Protein AF-A0AAD9Q2K6-F1 (afdb_monomer_lite)

Organism: Acropora cervicornis (NCBI:txid6130)

Secondary structure (DSSP, 8-state):
-------------------------------------------------------------------------------------------HHHHHHHHHHHHHHHHHHHHHHHHHHHHHHHHHHHSTT--HHHHHHHHHHHHHHHHHHHHHHHHHHHH---HHHHHHHHHHHHHHHHHHHHHHHHHHHHHHHHHHHHS-----S--------------SSSHHHHHHHHHHHHHHHHHHHHHHHHHHHHHHHHHHHH--

Sequence (260 aa):
MVNKRKKKSTSNVPKSVGRGGSRVTRQIVNKEVSVNESPEVNTFQSDKNGGESRPSLAEGNVAGGPVVEHPKAPSGISRPTRTKVPSKTLNEEEVNAERAVHAKHQRAGHLGELRKRRNVVQNLITGPGVQLTEVEDAVERYEDAFHNFVSSHENCLRYEVDEEMRALMIDSYDNQRDLKLQSDVLVNDWRAKRKELERPPSESGLSLKSAKSVKSYASSRNSLKERKRLMEEAKLEMQALKEKQELQRELEEIERAKRS

Radius of gyration: 40.69 Å; chains: 1; bounding box: 78×113×114 Å

Foldseek 3Di:
DDDDDDDDDDDDDDDDDDDDDDDDDDDDDDDDDDDDDDDDDDDDDDDDDDDDDDDDDDDDDDDDDDDDDDDDDDPDDDDPDPPPPPPPPDDPVRVLVVQLVVLVVQLVVLVVQLVVLLVLLVCQLVDPPHDPVSNVVSVVSNVVSLVSNVVSLVSNLVSDPDPVVNVVSVVVNVVSVVSVVVSVVSSVVSVVVVVVVVDPPPPPPDPPPDPPDDDDDDDPPCVVVVVVVVVVVVVVVVVVVVVVVVVVVVVVVVVVVVVD

pLDDT: mean 71.11, std 25.77, range [29.81, 98.75]

Structure (mmCIF, N/CA/C/O backbone):
data_AF-A0AAD9Q2K6-F1
#
_entry.id   AF-A0AAD9Q2K6-F1
#
loop_
_atom_site.group_PDB
_atom_site.id
_atom_site.type_symbol
_atom_site.label_atom_id
_atom_site.label_alt_id
_atom_site.label_comp_id
_atom_site.label_asym_id
_atom_site.label_entity_id
_atom_site.label_seq_id
_atom_site.pdbx_PDB_ins_code
_atom_site.Cartn_x
_atom_site.Cartn_y
_atom_site.Cartn_z
_atom_site.occupancy
_atom_site.B_iso_or_equiv
_atom_site.auth_seq_id
_atom_site.auth_comp_id
_atom_site.auth_asym_id
_atom_site.auth_atom_id
_atom_site.pdbx_PDB_model_num
ATOM 1 N N . MET A 1 1 ? -13.007 31.146 68.756 1.00 35.03 1 MET A N 1
ATOM 2 C CA . MET A 1 1 ? -11.739 31.463 69.447 1.00 35.03 1 MET A CA 1
ATOM 3 C C . MET A 1 1 ? -11.142 30.194 70.048 1.00 35.03 1 MET A C 1
ATOM 5 O O . MET A 1 1 ? -11.830 29.512 70.785 1.00 35.03 1 MET A O 1
ATOM 9 N N . VAL A 1 2 ? -9.867 29.956 69.718 1.00 38.72 2 VAL A N 1
ATOM 10 C CA . VAL A 1 2 ? -8.811 29.227 70.458 1.00 38.72 2 VAL A CA 1
ATOM 11 C C . VAL A 1 2 ? -8.815 27.682 70.528 1.00 38.72 2 VAL A C 1
ATOM 13 O O . VAL A 1 2 ? -9.485 27.039 71.324 1.00 38.72 2 VAL A O 1
ATOM 16 N N . ASN A 1 3 ? -7.885 27.153 69.722 1.00 38.94 3 ASN A N 1
ATOM 17 C CA . ASN A 1 3 ? -7.184 25.861 69.711 1.00 38.94 3 ASN A CA 1
ATOM 18 C C . ASN A 1 3 ? -6.525 25.420 71.037 1.00 38.94 3 ASN A C 1
ATOM 20 O O . ASN A 1 3 ? -5.967 26.275 71.716 1.00 38.94 3 ASN A O 1
ATOM 24 N N . LYS A 1 4 ? -6.319 24.097 71.218 1.00 47.38 4 LYS A N 1
ATOM 25 C CA . LYS 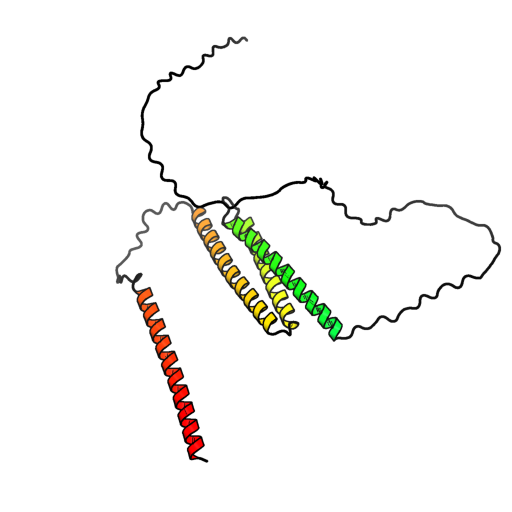A 1 4 ? -5.049 23.433 71.661 1.00 47.38 4 LYS A CA 1
ATOM 26 C C . LYS A 1 4 ? -5.057 21.952 71.198 1.00 47.38 4 LYS A C 1
ATOM 28 O O . LYS A 1 4 ? -5.904 21.193 71.631 1.00 47.38 4 LYS A O 1
ATOM 33 N N . ARG A 1 5 ? -4.354 21.541 70.130 1.00 45.69 5 ARG A N 1
ATOM 34 C CA . ARG A 1 5 ? -2.947 21.064 69.985 1.00 45.69 5 ARG A CA 1
ATOM 35 C C . ARG A 1 5 ? -2.514 19.805 70.789 1.00 45.69 5 ARG A C 1
ATOM 37 O O . ARG A 1 5 ? -2.145 19.919 71.947 1.00 45.69 5 ARG A O 1
ATOM 44 N N . LYS A 1 6 ? -2.339 18.706 70.023 1.00 46.44 6 LYS A N 1
ATOM 45 C CA . LYS A 1 6 ? -1.098 17.913 69.767 1.00 46.44 6 LYS A CA 1
ATOM 46 C C . LYS A 1 6 ? -0.588 16.922 70.839 1.00 46.44 6 LYS A C 1
ATOM 48 O O . LYS A 1 6 ? -0.171 17.344 71.908 1.00 46.44 6 LYS A O 1
ATOM 53 N N . LYS A 1 7 ? -0.380 15.654 70.436 1.00 50.34 7 LYS A N 1
ATOM 54 C CA . LYS A 1 7 ? 0.861 14.883 70.689 1.00 50.34 7 LYS A CA 1
ATOM 55 C C . LYS A 1 7 ? 1.038 13.728 69.684 1.00 50.34 7 LYS A C 1
ATOM 57 O O . LYS A 1 7 ? 0.082 13.094 69.264 1.00 50.34 7 LYS A O 1
ATOM 62 N N . LYS A 1 8 ? 2.295 13.557 69.275 1.00 46.53 8 LYS A N 1
ATOM 63 C CA . LYS A 1 8 ? 2.889 12.642 68.288 1.00 46.53 8 LYS A CA 1
ATOM 64 C C . LYS A 1 8 ? 3.648 11.578 69.092 1.00 46.53 8 LYS A C 1
ATOM 66 O O . LYS A 1 8 ? 4.294 11.98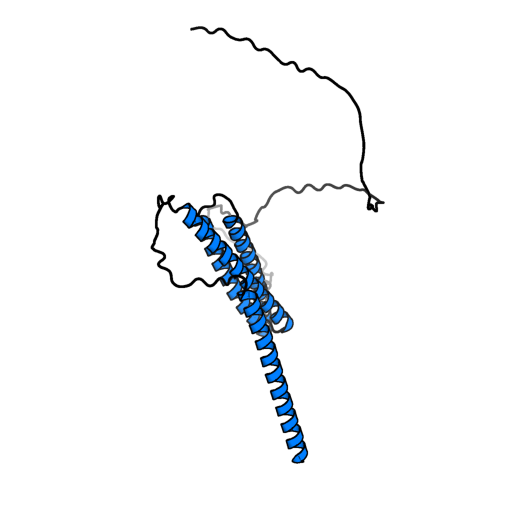0 70.055 1.00 46.53 8 LYS A O 1
ATOM 71 N N . SER A 1 9 ? 3.631 10.305 68.697 1.00 39.25 9 SER A N 1
ATOM 72 C CA . SER A 1 9 ? 4.605 9.315 69.183 1.00 39.25 9 SER A CA 1
ATOM 73 C C . SER A 1 9 ? 4.975 8.307 68.101 1.00 39.25 9 SER A C 1
ATOM 75 O O . SER A 1 9 ? 4.179 7.964 67.234 1.00 39.25 9 SER A O 1
ATOM 77 N N . THR A 1 10 ? 6.245 7.938 68.153 1.00 39.75 10 THR A N 1
ATOM 78 C CA . THR A 1 10 ? 7.099 7.298 67.155 1.00 39.75 10 THR A CA 1
ATOM 79 C C . THR A 1 10 ? 7.299 5.801 67.414 1.00 39.75 10 THR A C 1
ATOM 81 O O . THR A 1 10 ? 7.062 5.328 68.519 1.00 39.75 10 THR A O 1
ATOM 84 N N . SER A 1 11 ? 7.764 5.121 66.359 1.00 38.00 11 SER A N 1
ATOM 85 C CA . SER A 1 11 ? 8.434 3.809 66.233 1.00 38.00 11 SER A CA 1
ATOM 86 C C . SER A 1 11 ? 8.782 2.993 67.486 1.00 38.00 11 SER A C 1
ATOM 88 O O . SER A 1 11 ? 9.337 3.541 68.432 1.00 38.00 11 SER A O 1
ATOM 90 N N . ASN A 1 12 ? 8.695 1.658 67.366 1.00 39.25 12 ASN A N 1
ATOM 91 C CA . ASN A 1 12 ? 9.841 0.764 67.606 1.00 39.25 12 ASN A CA 1
ATOM 92 C C . ASN A 1 12 ? 9.643 -0.641 66.998 1.00 39.25 12 ASN A C 1
ATOM 94 O O . ASN A 1 12 ? 8.600 -1.268 67.147 1.00 39.25 12 ASN A O 1
ATOM 98 N N . VAL A 1 13 ? 10.693 -1.104 66.318 1.00 45.75 13 VAL A N 1
ATOM 99 C CA . VAL A 1 13 ? 10.955 -2.479 65.855 1.00 45.75 13 VAL A CA 1
ATOM 100 C C . VAL A 1 13 ? 11.515 -3.301 67.025 1.00 45.75 13 VAL A C 1
ATOM 102 O O . VAL A 1 13 ? 12.208 -2.729 67.867 1.00 45.75 13 VAL A O 1
ATOM 105 N N . PRO A 1 14 ? 11.384 -4.639 67.009 1.00 49.34 14 PRO A N 1
ATOM 106 C CA . PRO A 1 14 ? 12.484 -5.482 67.465 1.00 49.34 14 PRO A CA 1
ATOM 107 C C . PRO A 1 14 ? 12.991 -6.435 66.372 1.00 49.34 14 PRO A C 1
ATOM 109 O O . PRO A 1 14 ? 12.234 -7.148 65.718 1.00 49.34 14 PRO A O 1
ATOM 112 N N . LYS A 1 15 ? 14.320 -6.434 66.213 1.00 46.28 15 LYS A N 1
ATOM 113 C CA . LYS A 1 15 ? 15.124 -7.475 65.561 1.00 46.28 15 LYS A CA 1
ATOM 114 C C . LYS A 1 15 ? 15.139 -8.725 66.445 1.00 46.28 15 LYS A C 1
ATOM 116 O O . LYS A 1 15 ? 15.402 -8.609 67.639 1.00 46.28 15 LYS A O 1
ATOM 121 N N . SER A 1 16 ? 15.057 -9.904 65.839 1.00 39.59 16 SER A N 1
ATOM 122 C CA . SER A 1 16 ? 15.770 -11.085 66.331 1.00 39.59 16 SER A CA 1
ATOM 123 C C . SER A 1 16 ? 16.443 -11.799 65.158 1.00 39.59 16 SER A C 1
ATOM 125 O O . SER A 1 16 ? 15.963 -11.795 64.026 1.00 39.59 16 SER A O 1
ATOM 127 N N . VAL A 1 17 ? 17.648 -12.287 65.433 1.00 43.84 17 VAL A N 1
ATOM 128 C CA . VAL A 1 17 ? 18.648 -12.795 64.494 1.00 43.84 17 VAL A CA 1
ATOM 129 C C . VAL A 1 17 ? 18.898 -14.264 64.811 1.00 43.84 17 VAL A C 1
ATOM 131 O O . VAL A 1 17 ? 19.035 -14.612 65.980 1.00 43.84 17 VAL A O 1
ATOM 134 N N . GLY A 1 18 ? 19.092 -15.071 63.765 1.00 31.41 18 GLY A N 1
ATOM 135 C CA . GLY A 1 18 ? 19.901 -16.295 63.806 1.00 31.41 18 GLY A CA 1
ATOM 136 C C . GLY A 1 18 ? 19.201 -17.534 63.244 1.00 31.41 18 GLY A C 1
ATOM 137 O O . GLY A 1 18 ? 18.007 -17.696 63.430 1.00 31.41 18 GLY A O 1
ATOM 138 N N . ARG A 1 19 ? 19.864 -18.498 62.601 1.00 38.31 19 ARG A N 1
ATOM 139 C CA . ARG A 1 19 ? 21.168 -18.612 61.922 1.00 38.31 19 ARG A CA 1
ATOM 140 C C . ARG A 1 19 ? 21.141 -20.013 61.272 1.00 38.31 19 ARG A C 1
ATOM 142 O O . ARG A 1 19 ? 20.666 -20.943 61.910 1.00 38.31 19 ARG A O 1
ATOM 149 N N . GLY A 1 20 ? 21.725 -20.165 60.081 1.00 29.83 20 GLY A N 1
ATOM 150 C CA . GLY A 1 20 ? 22.048 -21.460 59.450 1.00 29.83 20 GLY A CA 1
ATOM 151 C C . GLY A 1 20 ? 20.935 -22.015 58.552 1.00 29.83 20 GLY A C 1
ATOM 152 O O . GLY A 1 20 ? 19.787 -22.062 58.951 1.00 29.83 20 GLY A O 1
ATOM 153 N N . GLY A 1 21 ? 21.152 -22.440 57.312 1.00 34.34 21 GLY A N 1
ATOM 154 C CA . GLY A 1 21 ? 22.361 -22.632 56.524 1.00 34.34 21 GLY A CA 1
ATOM 155 C C . GLY A 1 21 ? 22.074 -23.743 55.512 1.00 34.34 21 GLY A C 1
ATOM 156 O O . GLY A 1 21 ? 21.742 -24.845 55.924 1.00 34.34 21 GLY A O 1
ATOM 157 N N . SER A 1 22 ? 22.177 -23.464 54.211 1.00 39.47 22 SER A N 1
ATOM 158 C CA . SER A 1 22 ? 22.750 -24.376 53.203 1.00 39.47 22 SER A CA 1
ATOM 159 C C . SER A 1 22 ? 22.625 -23.789 51.800 1.00 39.47 22 SER A C 1
ATOM 161 O O . SER A 1 22 ? 21.541 -23.496 51.306 1.00 39.47 22 SER A O 1
ATOM 163 N N . ARG A 1 23 ? 23.795 -23.622 51.181 1.00 36.78 23 ARG A N 1
ATOM 164 C CA . ARG A 1 23 ? 24.008 -23.358 49.758 1.00 36.78 23 ARG A CA 1
ATOM 165 C C . ARG A 1 23 ? 23.578 -24.572 48.936 1.00 36.78 23 ARG A C 1
ATOM 167 O O . ARG A 1 23 ? 24.014 -25.665 49.270 1.00 36.78 23 ARG A O 1
ATOM 174 N N . VAL A 1 24 ? 22.945 -24.346 47.785 1.00 35.03 24 VAL A N 1
ATOM 175 C CA . VAL A 1 24 ? 23.360 -24.972 46.515 1.00 35.03 24 VAL A CA 1
ATOM 176 C C . VAL A 1 24 ? 23.138 -23.956 45.395 1.00 35.03 24 VAL A C 1
ATOM 178 O O . VAL A 1 24 ? 22.017 -23.697 44.972 1.00 35.03 24 VAL A O 1
ATOM 181 N N . THR A 1 25 ? 24.237 -23.376 44.924 1.00 36.75 25 THR A N 1
ATOM 182 C CA . THR A 1 25 ? 24.321 -22.597 43.688 1.00 36.75 25 THR A CA 1
ATOM 183 C C . THR A 1 25 ? 24.683 -23.566 42.564 1.00 36.75 25 THR A C 1
ATOM 185 O O . THR A 1 25 ? 25.642 -24.322 42.707 1.00 36.75 25 THR A O 1
ATOM 188 N N . ARG A 1 26 ? 23.974 -23.533 41.432 1.00 34.25 26 ARG A N 1
ATOM 189 C CA . ARG A 1 26 ? 24.491 -24.053 40.158 1.00 34.25 26 ARG A CA 1
ATOM 190 C C . ARG A 1 26 ? 24.664 -22.877 39.198 1.00 34.25 26 ARG A C 1
ATOM 192 O O . ARG A 1 26 ? 23.696 -22.387 38.634 1.00 34.25 26 ARG A O 1
ATOM 199 N N . GLN A 1 27 ? 25.909 -22.427 39.068 1.00 34.62 27 GLN A N 1
ATOM 200 C CA . GLN A 1 27 ? 26.432 -21.693 37.914 1.00 34.62 27 GLN A CA 1
ATOM 201 C C . GLN A 1 27 ? 27.291 -22.664 37.103 1.00 34.62 27 GLN A C 1
ATOM 203 O O . GLN A 1 27 ? 28.162 -23.290 37.699 1.00 34.62 27 GLN A O 1
ATOM 208 N N . ILE A 1 28 ? 27.088 -22.725 35.784 1.00 36.00 28 ILE A N 1
ATOM 209 C CA . ILE A 1 28 ? 28.086 -23.058 34.744 1.00 36.00 28 ILE A CA 1
ATOM 210 C C . ILE A 1 28 ? 27.629 -22.256 33.502 1.00 36.00 28 ILE A C 1
ATOM 212 O O . ILE A 1 28 ? 26.528 -22.499 33.022 1.00 36.00 28 ILE A O 1
ATOM 216 N N . VAL A 1 29 ? 28.200 -21.073 33.223 1.00 33.06 29 VAL A N 1
ATOM 217 C CA . VAL A 1 29 ? 29.419 -20.753 32.431 1.00 33.06 29 VAL A CA 1
ATOM 218 C C . VAL A 1 29 ? 29.164 -20.729 30.919 1.00 33.06 29 VAL A C 1
ATOM 220 O O . VAL A 1 29 ? 28.773 -21.737 30.346 1.00 33.06 29 VAL A O 1
ATOM 223 N N . ASN A 1 30 ? 29.425 -19.566 30.303 1.00 31.55 30 ASN A N 1
ATOM 224 C CA . ASN A 1 30 ? 30.308 -19.350 29.137 1.00 31.55 30 ASN A CA 1
ATOM 225 C C . ASN A 1 30 ? 30.377 -17.824 28.886 1.00 31.55 30 ASN A C 1
ATOM 227 O O . ASN A 1 30 ? 29.373 -17.226 28.526 1.00 31.55 30 ASN A O 1
ATOM 231 N N . LYS A 1 31 ? 31.402 -17.110 29.368 1.00 33.16 31 LYS A N 1
ATOM 232 C CA . LYS A 1 31 ? 32.786 -16.945 28.867 1.00 33.16 31 LYS A CA 1
ATOM 233 C C . LYS A 1 31 ? 32.897 -15.711 27.959 1.00 33.16 31 LYS A C 1
ATOM 235 O O . LYS A 1 31 ? 32.548 -15.748 26.786 1.00 33.16 31 LYS A O 1
ATOM 240 N N . GLU A 1 32 ? 33.390 -14.636 28.567 1.00 33.22 32 GLU A N 1
ATOM 241 C CA . GLU A 1 32 ? 33.842 -13.405 27.924 1.00 33.22 32 GLU A CA 1
ATOM 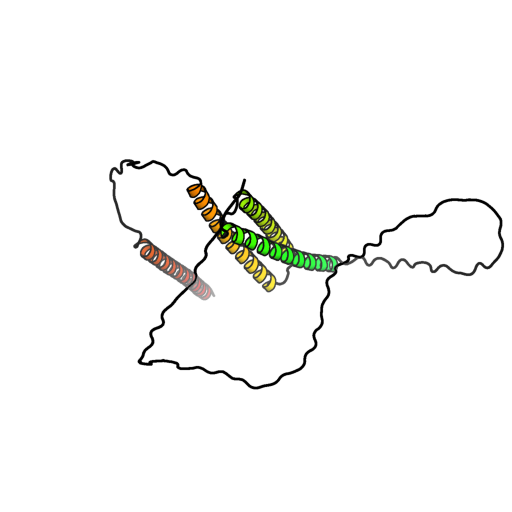242 C C . GLU A 1 32 ? 35.169 -13.628 27.182 1.00 33.22 32 GLU A C 1
ATOM 244 O O . GLU A 1 32 ? 36.022 -14.404 27.625 1.00 33.22 32 GLU A O 1
ATOM 249 N N . VAL A 1 33 ? 35.356 -12.886 26.089 1.00 31.27 33 VAL A N 1
ATOM 250 C CA . VAL A 1 33 ? 36.671 -12.465 25.596 1.00 31.27 33 VAL A CA 1
ATOM 251 C C . VAL A 1 33 ? 36.701 -10.943 25.713 1.00 31.27 33 VAL A C 1
ATOM 253 O O . VAL A 1 33 ? 35.846 -10.252 25.169 1.00 31.27 33 VAL A O 1
ATOM 256 N N . SER A 1 34 ? 37.675 -10.467 26.479 1.00 30.19 34 SER A N 1
ATOM 257 C CA . SER A 1 34 ? 38.049 -9.074 26.721 1.00 30.19 34 SER A CA 1
ATOM 258 C C . SER A 1 34 ? 39.504 -8.884 26.265 1.00 30.19 34 SER A C 1
ATOM 260 O O . SER A 1 34 ? 40.174 -9.882 25.987 1.00 30.19 34 SER A O 1
ATOM 262 N N . VAL A 1 35 ? 39.967 -7.626 26.311 1.00 32.12 35 VAL A N 1
ATOM 263 C CA . VAL A 1 35 ? 41.323 -7.065 26.110 1.00 32.12 35 VAL A CA 1
ATOM 264 C C . VAL A 1 35 ? 41.505 -6.483 24.704 1.00 32.12 35 VAL A C 1
ATOM 266 O O . VAL A 1 35 ? 41.405 -7.221 23.734 1.00 32.12 35 VAL A O 1
ATOM 269 N N . ASN A 1 36 ? 41.814 -5.205 24.458 1.00 30.23 36 ASN A N 1
ATOM 270 C CA . ASN A 1 36 ? 42.003 -3.924 25.179 1.00 30.23 36 ASN A CA 1
ATOM 271 C C . ASN A 1 36 ? 41.858 -2.848 24.053 1.00 30.23 36 ASN A C 1
ATOM 273 O O . ASN A 1 36 ? 41.979 -3.200 22.885 1.00 30.23 36 ASN A O 1
ATOM 277 N N . GLU A 1 37 ? 41.546 -1.562 24.226 1.00 29.81 37 GLU A N 1
ATOM 278 C CA . GLU A 1 37 ? 42.313 -0.508 24.901 1.00 29.81 37 GLU A CA 1
ATOM 279 C C . GLU A 1 37 ? 41.554 0.826 24.635 1.00 29.81 37 GLU A C 1
ATOM 281 O O . GLU A 1 37 ? 41.107 1.070 23.514 1.00 29.81 37 GLU A O 1
ATOM 286 N N . SER A 1 38 ? 41.371 1.669 25.654 1.00 36.22 38 SER A N 1
ATOM 287 C CA . SER A 1 38 ? 40.953 3.094 25.559 1.00 36.22 38 SER A CA 1
ATOM 288 C C . SER A 1 38 ? 42.206 3.976 25.778 1.00 36.22 38 SER A C 1
ATOM 290 O O . SER A 1 38 ? 43.203 3.397 26.213 1.00 36.22 38 SER A O 1
ATOM 292 N N . PRO A 1 39 ? 42.216 5.330 25.641 1.00 47.94 39 PRO A N 1
ATOM 293 C CA . PRO A 1 39 ? 41.121 6.303 25.447 1.00 47.94 39 PRO A CA 1
ATOM 294 C C . PRO A 1 39 ? 41.409 7.330 24.306 1.00 47.94 39 PRO A C 1
ATOM 296 O O . PRO A 1 39 ? 42.450 7.288 23.673 1.00 47.94 39 PRO A O 1
ATOM 299 N N . GLU A 1 40 ? 40.489 8.210 23.905 1.00 31.86 40 GLU A N 1
ATOM 300 C CA . GLU A 1 40 ? 40.450 9.593 24.408 1.00 31.86 40 GLU A CA 1
ATOM 301 C C . GLU A 1 40 ? 39.139 10.310 24.050 1.00 31.86 40 GLU A C 1
ATOM 303 O O . GLU A 1 40 ? 38.527 10.129 22.998 1.00 31.86 40 GLU A O 1
ATOM 308 N N . VAL A 1 41 ? 38.733 11.140 25.003 1.00 36.97 41 VAL A N 1
ATOM 309 C CA . VAL A 1 41 ? 37.560 12.007 25.045 1.00 36.97 41 VAL A CA 1
ATOM 310 C C . VAL A 1 41 ? 37.734 13.196 24.103 1.00 36.97 41 VAL A C 1
ATOM 312 O O . VAL A 1 41 ? 38.734 13.896 24.192 1.00 36.97 41 VAL A O 1
ATOM 315 N N . ASN A 1 42 ? 36.706 13.516 23.312 1.00 33.38 42 ASN A N 1
ATOM 316 C CA . ASN A 1 42 ? 36.356 14.914 23.060 1.00 33.38 42 ASN A CA 1
ATOM 317 C C . ASN A 1 42 ? 34.848 15.080 22.856 1.00 33.38 42 ASN A C 1
ATOM 319 O O . ASN A 1 42 ? 34.252 14.667 21.864 1.00 33.38 42 ASN A O 1
ATOM 323 N N . THR A 1 43 ? 34.247 15.693 23.868 1.00 38.41 43 THR A N 1
ATOM 324 C CA . THR A 1 43 ? 32.867 16.157 23.936 1.00 38.41 43 THR A CA 1
ATOM 325 C C . THR A 1 43 ? 32.678 17.330 22.978 1.00 38.41 43 THR A C 1
ATOM 327 O O . THR A 1 43 ? 33.282 18.379 23.188 1.00 38.41 43 THR A O 1
ATOM 330 N N . PHE A 1 44 ? 31.800 17.203 21.981 1.00 30.80 44 PHE A N 1
ATOM 331 C CA . PHE A 1 44 ? 31.256 18.363 21.270 1.00 30.80 44 PHE A CA 1
ATOM 332 C C . PHE A 1 44 ? 29.764 18.498 21.571 1.00 30.80 44 PHE A C 1
ATOM 334 O O . PHE A 1 44 ? 28.938 17.672 21.183 1.00 30.80 44 PHE A O 1
ATOM 341 N N . GLN A 1 45 ? 29.445 19.551 22.321 1.00 40.66 45 GLN A N 1
ATOM 342 C CA . GLN A 1 45 ? 28.090 20.041 22.532 1.00 40.66 45 GLN A CA 1
ATOM 343 C C . GLN A 1 45 ? 27.527 20.530 21.192 1.00 40.66 45 GLN A C 1
ATOM 345 O O . GLN A 1 45 ? 28.188 21.280 20.480 1.00 40.66 45 GLN A O 1
ATOM 350 N N . SER A 1 46 ? 26.312 20.108 20.846 1.00 38.47 46 SER A N 1
ATOM 351 C CA . SER A 1 46 ? 25.557 20.677 19.727 1.00 38.47 46 SER A CA 1
ATOM 352 C C . SER A 1 46 ? 24.384 21.467 20.284 1.00 38.47 46 SER A C 1
ATOM 354 O O . SER A 1 46 ? 23.409 20.897 20.781 1.00 38.47 46 SER A O 1
ATOM 356 N N . ASP A 1 47 ? 24.513 22.789 20.219 1.00 35.84 47 ASP A N 1
ATOM 357 C CA . ASP A 1 47 ? 23.443 23.723 20.520 1.00 35.84 47 ASP A CA 1
ATOM 358 C C . ASP A 1 47 ? 22.455 23.818 19.350 1.00 35.84 47 ASP A C 1
ATOM 360 O O . ASP A 1 47 ? 22.777 24.143 18.211 1.00 35.84 47 ASP A O 1
ATOM 364 N N . LYS A 1 48 ? 21.215 23.491 19.691 1.00 45.25 48 LYS A N 1
ATOM 365 C CA . LYS A 1 48 ? 19.950 24.138 19.318 1.00 45.25 48 LYS A CA 1
ATOM 366 C C . LYS A 1 48 ? 20.150 25.488 18.609 1.00 45.25 48 LYS A C 1
ATOM 368 O O . LYS A 1 48 ? 20.592 26.443 19.236 1.00 45.25 48 LYS A O 1
ATOM 373 N N . ASN A 1 49 ? 19.756 25.562 17.336 1.00 37.69 49 ASN A N 1
ATOM 374 C CA . ASN A 1 49 ? 18.750 26.499 16.815 1.00 37.69 49 ASN A CA 1
ATOM 375 C C . ASN A 1 49 ? 18.616 26.347 15.292 1.00 37.69 49 ASN A C 1
ATOM 377 O O . ASN A 1 49 ? 19.585 26.464 14.547 1.00 37.69 49 ASN A O 1
ATOM 381 N N . GLY A 1 50 ? 17.385 26.092 14.845 1.00 38.03 50 GLY A N 1
ATOM 382 C CA . GLY A 1 50 ? 16.979 26.259 13.456 1.00 38.03 50 GLY A CA 1
ATOM 383 C C . GLY A 1 50 ? 16.792 27.737 13.111 1.00 38.03 50 GLY A C 1
ATOM 384 O O . GLY A 1 50 ? 16.484 28.555 13.977 1.00 38.03 50 GLY A O 1
ATOM 385 N N . GLY A 1 51 ? 16.959 28.061 11.833 1.00 34.91 51 GLY A N 1
ATOM 386 C CA . GLY A 1 51 ? 16.703 29.389 11.291 1.00 34.91 51 GLY A CA 1
ATOM 387 C C . GLY A 1 51 ? 16.749 29.362 9.770 1.00 34.91 51 GLY A C 1
ATOM 388 O O . GLY A 1 51 ? 17.820 29.345 9.174 1.00 34.91 51 GLY A O 1
ATOM 389 N N . GLU A 1 52 ? 15.567 29.319 9.161 1.00 41.94 52 GLU A N 1
ATOM 390 C CA . GLU A 1 52 ? 15.335 29.557 7.739 1.00 41.94 52 GLU A CA 1
ATOM 391 C C . GLU A 1 52 ? 15.772 30.983 7.364 1.00 41.94 52 GLU A C 1
ATOM 393 O O . GLU A 1 52 ? 15.311 31.955 7.960 1.00 41.94 52 GLU A O 1
ATOM 398 N N . SER A 1 53 ? 16.604 31.127 6.332 1.00 39.25 53 SER A N 1
ATOM 399 C CA . SER A 1 53 ? 16.911 32.431 5.733 1.00 39.25 53 SER A CA 1
ATOM 400 C C . SER A 1 53 ? 16.052 32.649 4.488 1.00 39.25 53 SER A C 1
ATOM 402 O O . SER A 1 53 ? 16.414 32.249 3.383 1.00 39.25 53 SER A O 1
ATOM 404 N N . ARG A 1 54 ? 14.905 33.312 4.672 1.00 44.06 54 ARG A N 1
ATOM 405 C CA . ARG A 1 54 ? 14.214 34.080 3.622 1.00 44.06 54 ARG A CA 1
ATOM 406 C C . ARG A 1 54 ? 14.824 35.487 3.563 1.00 44.06 54 ARG A C 1
ATOM 408 O O . ARG A 1 54 ? 14.911 36.119 4.613 1.00 44.06 54 ARG A O 1
ATOM 415 N N . PRO A 1 55 ? 15.158 36.050 2.391 1.00 45.25 55 PRO A N 1
ATOM 416 C CA . PRO A 1 55 ? 15.385 37.485 2.298 1.00 45.25 55 PRO A CA 1
ATOM 417 C C . PRO A 1 55 ? 14.038 38.215 2.175 1.00 45.25 55 PRO A C 1
ATOM 419 O O . PRO A 1 55 ? 13.406 38.207 1.119 1.00 45.25 55 PRO A O 1
ATOM 422 N N . SER A 1 56 ? 13.604 38.848 3.267 1.00 37.28 56 SER A N 1
ATOM 423 C CA . SER A 1 56 ? 12.608 39.923 3.224 1.00 37.28 56 SER A CA 1
ATOM 424 C C . SER A 1 56 ? 13.262 41.192 2.682 1.00 37.28 56 SER A C 1
ATOM 426 O O . SER A 1 56 ? 14.210 41.707 3.272 1.00 37.28 56 SER A O 1
ATOM 428 N N . LEU A 1 57 ? 12.724 41.710 1.576 1.00 41.72 57 LEU A N 1
ATOM 429 C CA . LEU A 1 57 ? 12.858 43.114 1.200 1.00 41.72 57 LEU A CA 1
ATOM 430 C C . LEU A 1 57 ? 12.129 43.955 2.255 1.00 41.72 57 LEU A C 1
ATOM 432 O O . LEU A 1 57 ? 10.925 43.791 2.438 1.00 41.72 57 LEU A O 1
ATOM 436 N N . ALA A 1 58 ? 12.859 44.838 2.930 1.00 38.88 58 ALA A N 1
ATOM 437 C CA . ALA A 1 58 ? 12.284 45.910 3.727 1.00 38.88 58 ALA A CA 1
ATOM 438 C C . ALA A 1 58 ? 12.540 47.250 3.029 1.00 38.88 58 ALA A C 1
ATOM 440 O O . ALA A 1 58 ? 13.640 47.532 2.553 1.00 38.88 58 ALA A O 1
ATOM 441 N N . GLU A 1 59 ? 11.456 48.010 2.949 1.00 41.69 59 GLU A N 1
ATOM 442 C CA . GLU A 1 59 ? 11.278 49.327 2.354 1.00 41.69 59 GLU A CA 1
ATOM 443 C C . GLU A 1 59 ? 11.927 50.462 3.171 1.00 41.69 59 GLU A C 1
ATOM 445 O O . GLU A 1 59 ? 12.281 50.294 4.337 1.00 41.69 59 GLU A O 1
ATOM 450 N N . GLY A 1 60 ? 11.958 51.656 2.563 1.00 33.03 60 GLY A N 1
ATOM 451 C CA . GLY A 1 60 ? 12.135 52.960 3.219 1.00 33.03 60 GLY A CA 1
ATOM 452 C C . GLY A 1 60 ? 13.478 53.606 2.865 1.00 33.03 60 GLY A C 1
ATOM 453 O O . GLY A 1 60 ? 14.527 53.099 3.229 1.00 33.03 60 GLY A O 1
ATOM 454 N N . ASN A 1 61 ? 13.551 54.729 2.147 1.00 41.97 61 ASN A N 1
ATOM 455 C CA . ASN A 1 61 ? 12.909 55.991 2.504 1.00 41.97 61 ASN A CA 1
ATOM 456 C C . ASN A 1 61 ? 12.634 56.911 1.301 1.00 41.97 61 ASN A C 1
ATOM 458 O O . ASN A 1 61 ? 13.135 56.735 0.194 1.00 41.97 61 ASN A O 1
ATOM 462 N N . VAL A 1 62 ? 11.784 57.890 1.591 1.00 39.94 62 VAL A N 1
ATOM 463 C CA . VAL A 1 62 ? 10.927 58.695 0.723 1.00 39.94 62 VAL A CA 1
ATOM 464 C C . VAL A 1 62 ? 11.511 60.092 0.437 1.00 39.94 62 VAL A C 1
ATOM 466 O O . VAL A 1 62 ? 12.157 60.679 1.295 1.00 39.94 62 VAL A O 1
ATOM 469 N N . ALA A 1 63 ? 11.128 60.618 -0.735 1.00 35.84 63 ALA A N 1
ATOM 470 C CA . ALA A 1 63 ? 10.908 62.024 -1.126 1.00 35.84 63 ALA A CA 1
ATOM 471 C C . ALA A 1 63 ? 12.070 62.987 -1.459 1.00 35.84 63 ALA A C 1
ATOM 473 O O . ALA A 1 63 ? 12.979 63.223 -0.674 1.00 35.84 63 ALA A O 1
ATOM 474 N N . GLY A 1 64 ? 11.867 63.685 -2.591 1.00 32.94 64 GLY A N 1
ATOM 475 C CA . GLY A 1 64 ? 12.356 65.044 -2.871 1.00 32.94 64 GLY A CA 1
ATOM 476 C C . GLY A 1 64 ? 13.029 65.213 -4.242 1.00 32.94 64 GLY A C 1
ATOM 477 O O . GLY A 1 64 ? 14.210 64.923 -4.368 1.00 32.94 64 GLY A O 1
ATOM 478 N N . GLY A 1 65 ? 12.313 65.689 -5.274 1.00 31.66 65 GLY A N 1
ATOM 479 C CA . GLY A 1 65 ? 12.935 66.222 -6.513 1.00 31.66 65 GLY A CA 1
ATOM 480 C C . GLY A 1 65 ? 13.329 67.709 -6.367 1.00 31.66 65 GLY A C 1
ATOM 481 O O . GLY A 1 65 ? 13.210 68.223 -5.257 1.00 31.66 65 GLY A O 1
ATOM 482 N N . PRO A 1 66 ? 13.626 68.478 -7.443 1.00 52.69 66 PRO A N 1
ATOM 483 C CA . PRO A 1 66 ? 14.222 68.143 -8.749 1.00 52.69 66 PRO A CA 1
ATOM 484 C C . PRO A 1 66 ? 15.382 69.111 -9.185 1.00 52.69 66 PRO A C 1
ATOM 486 O O . PRO A 1 66 ? 15.630 70.120 -8.538 1.00 52.69 66 PRO A O 1
ATOM 489 N N . VAL A 1 67 ? 15.997 68.833 -10.355 1.00 37.69 67 VAL A N 1
ATOM 490 C CA . VAL A 1 67 ? 16.831 69.703 -11.247 1.00 37.69 67 VAL A CA 1
ATOM 491 C C . VAL A 1 67 ? 18.251 70.122 -10.786 1.00 37.69 67 VAL A C 1
ATOM 493 O O . VAL A 1 67 ? 18.412 70.782 -9.771 1.00 37.69 67 VAL A O 1
ATOM 496 N N . VAL A 1 68 ? 19.284 69.799 -11.588 1.00 36.62 68 VAL A N 1
ATOM 497 C CA . VAL A 1 68 ? 20.181 70.726 -12.340 1.00 36.62 68 VAL A CA 1
ATOM 498 C C . VAL A 1 68 ? 21.308 69.934 -13.053 1.00 36.62 68 VAL A C 1
ATOM 500 O O . VAL A 1 68 ? 21.852 68.963 -12.543 1.00 36.62 68 VAL A O 1
ATOM 503 N N . GLU A 1 69 ? 21.552 70.394 -14.278 1.00 34.06 69 GLU A N 1
ATOM 504 C CA . GLU A 1 69 ? 22.494 70.119 -15.375 1.00 34.06 69 GLU A CA 1
ATOM 505 C C . GLU A 1 69 ? 23.846 69.375 -15.183 1.00 34.06 69 GLU A C 1
ATOM 507 O O . GLU A 1 69 ? 24.574 69.511 -14.206 1.00 34.06 69 GLU A O 1
ATOM 512 N N . HIS A 1 70 ? 24.179 68.645 -16.263 1.00 41.78 70 HIS A N 1
ATOM 513 C CA . HIS A 1 70 ? 25.463 68.098 -16.762 1.00 41.78 70 HIS A CA 1
ATOM 514 C C . HIS A 1 70 ? 26.688 69.053 -16.638 1.00 41.78 70 HIS A C 1
ATOM 516 O O . HIS A 1 70 ? 26.443 70.254 -16.575 1.00 41.78 70 HIS A O 1
ATOM 522 N N . PRO A 1 71 ? 27.990 68.625 -16.755 1.00 51.34 71 PRO A N 1
ATOM 523 C CA . PRO A 1 71 ? 28.466 67.666 -17.778 1.00 51.34 71 PRO A CA 1
ATOM 524 C C . PRO A 1 71 ? 29.781 66.844 -17.556 1.00 51.34 71 PRO A C 1
ATOM 526 O O . PRO A 1 71 ? 30.650 67.161 -16.756 1.00 51.34 71 PRO A O 1
ATOM 529 N N . LYS A 1 72 ? 29.968 65.882 -18.481 1.00 35.09 72 LYS A N 1
ATOM 530 C CA . LYS A 1 72 ? 31.216 65.527 -19.213 1.00 35.09 72 LYS A CA 1
ATOM 531 C C . LYS A 1 72 ? 32.069 64.295 -18.804 1.00 35.09 72 LYS A C 1
ATOM 533 O O . LYS A 1 72 ? 32.872 64.343 -17.884 1.00 35.09 72 LYS A O 1
ATOM 538 N N . ALA A 1 73 ? 32.014 63.320 -19.732 1.00 37.91 73 ALA A N 1
ATOM 539 C CA . ALA A 1 73 ? 33.027 62.342 -20.197 1.00 37.91 73 ALA A CA 1
ATOM 540 C C . ALA A 1 73 ? 33.309 61.064 -19.367 1.00 37.91 73 ALA A C 1
ATOM 542 O O . ALA A 1 73 ? 33.149 61.092 -18.154 1.00 37.91 73 ALA A O 1
ATOM 543 N N . PRO A 1 74 ? 33.804 59.953 -19.974 1.00 45.16 74 PRO A N 1
ATOM 544 C CA . PRO A 1 74 ? 33.878 59.559 -21.389 1.00 45.16 74 PRO A CA 1
ATOM 545 C C . PRO A 1 74 ? 33.034 58.297 -21.704 1.00 45.16 74 PRO A C 1
ATOM 547 O O . PRO A 1 74 ? 32.980 57.337 -20.938 1.00 45.16 74 PRO A O 1
ATOM 550 N N . SER A 1 75 ? 32.391 58.275 -22.876 1.00 50.72 75 SER A N 1
ATOM 551 C CA . SER A 1 75 ? 31.724 57.079 -23.411 1.00 50.72 75 SER A CA 1
ATOM 552 C C . SER A 1 75 ? 32.776 56.063 -23.857 1.00 50.72 75 SER A C 1
ATOM 554 O O . SER A 1 75 ? 33.411 56.231 -24.895 1.00 50.72 75 SER A O 1
ATOM 556 N N . GLY A 1 76 ? 32.983 55.033 -23.042 1.00 50.84 76 GLY A N 1
ATOM 557 C CA . GLY A 1 76 ? 33.975 53.993 -23.292 1.00 50.84 76 GLY A CA 1
ATOM 558 C C . GLY A 1 76 ? 33.834 52.815 -22.339 1.00 50.84 76 GLY A C 1
ATOM 559 O O . GLY A 1 76 ? 34.823 52.364 -21.780 1.00 50.84 76 GLY A O 1
ATOM 560 N N . ILE A 1 77 ? 32.613 52.324 -22.115 1.00 45.19 77 ILE A N 1
ATOM 561 C CA . ILE A 1 77 ? 32.401 51.016 -21.484 1.00 45.19 77 ILE A CA 1
ATOM 562 C C . ILE A 1 77 ? 31.387 50.270 -22.339 1.00 45.19 77 ILE A C 1
ATOM 564 O O . ILE A 1 77 ? 30.175 50.448 -22.220 1.00 45.19 77 ILE A O 1
ATOM 568 N N . SER A 1 78 ? 31.920 49.460 -23.253 1.00 51.69 78 SER A N 1
ATOM 569 C CA . SER A 1 78 ? 31.161 48.435 -23.959 1.00 51.69 78 SER A CA 1
ATOM 570 C C . SER A 1 78 ? 30.455 47.571 -22.912 1.00 51.69 78 SER A C 1
ATOM 572 O O . SER A 1 78 ? 31.109 46.891 -22.119 1.00 51.69 78 SER A O 1
ATOM 574 N N . ARG A 1 79 ? 29.118 47.638 -22.855 1.00 54.25 79 ARG A N 1
ATOM 575 C CA . ARG A 1 79 ? 28.335 46.689 -22.058 1.00 54.25 79 ARG A CA 1
ATOM 576 C C . ARG A 1 79 ? 28.660 45.290 -22.584 1.00 54.25 79 ARG A C 1
ATOM 578 O O . ARG A 1 79 ? 28.500 45.078 -23.788 1.00 54.25 79 ARG A O 1
ATOM 585 N N . PRO A 1 80 ? 29.047 44.324 -21.732 1.00 54.00 80 PRO A N 1
ATOM 586 C CA . PRO A 1 80 ? 29.128 42.944 -22.172 1.00 54.00 80 PRO A CA 1
ATOM 587 C C . PRO A 1 80 ? 27.733 42.550 -22.651 1.00 54.00 80 PRO A C 1
ATOM 589 O O . PRO A 1 80 ? 26.764 42.523 -21.889 1.00 54.00 80 PRO A O 1
ATOM 592 N N . THR A 1 81 ? 27.618 42.329 -23.958 1.00 57.53 81 THR A N 1
ATOM 593 C CA . THR A 1 81 ? 26.396 41.813 -24.557 1.00 57.53 81 THR A CA 1
ATOM 594 C C . THR A 1 81 ? 26.221 40.427 -23.966 1.00 57.53 81 THR A C 1
ATOM 596 O O . THR A 1 81 ? 27.041 39.547 -24.213 1.00 57.53 81 THR A O 1
ATOM 599 N N . ARG A 1 82 ? 25.197 40.252 -23.122 1.00 56.59 82 ARG A N 1
ATOM 600 C CA . ARG A 1 82 ? 24.804 38.945 -22.596 1.00 56.59 82 ARG A CA 1
ATOM 601 C C . ARG A 1 82 ? 24.551 38.042 -23.797 1.00 56.59 82 ARG A C 1
ATOM 603 O O . ARG A 1 82 ? 23.494 38.126 -24.423 1.00 56.59 82 ARG A O 1
ATOM 610 N N . THR A 1 83 ? 25.522 37.197 -24.124 1.00 55.72 83 THR A N 1
ATOM 611 C CA . THR A 1 83 ? 25.339 36.104 -25.065 1.00 55.72 83 THR A CA 1
ATOM 612 C C . THR A 1 83 ? 24.266 35.214 -24.454 1.00 55.72 83 THR A C 1
ATOM 614 O O . THR A 1 83 ? 24.453 34.581 -23.415 1.00 55.72 83 THR A O 1
ATOM 617 N N . LYS A 1 84 ? 23.065 35.250 -25.038 1.00 61.41 84 LYS A N 1
ATOM 618 C CA . LYS A 1 84 ? 22.040 34.254 -24.746 1.00 61.41 84 LYS A CA 1
ATOM 619 C C . LYS A 1 84 ? 22.593 32.940 -25.277 1.00 61.41 84 LYS A C 1
ATOM 621 O O . LYS A 1 84 ? 22.509 32.676 -26.471 1.00 61.41 84 LYS A O 1
ATOM 626 N N . VAL A 1 85 ? 23.222 32.170 -24.392 1.00 60.19 85 VAL A N 1
ATOM 627 C CA . VAL A 1 85 ? 23.547 30.771 -24.655 1.00 60.19 85 VAL A CA 1
ATOM 628 C C . VAL A 1 85 ? 22.236 30.113 -25.093 1.00 60.19 85 VAL A C 1
ATOM 630 O O . VAL A 1 85 ? 21.248 30.243 -24.360 1.00 60.19 85 VAL A O 1
ATOM 633 N N . PRO A 1 86 ? 22.172 29.500 -26.287 1.00 50.88 86 PRO A N 1
ATOM 634 C CA . PRO A 1 86 ? 20.974 28.806 -26.728 1.00 50.88 86 PRO A CA 1
ATOM 635 C C . PRO A 1 86 ? 20.608 27.772 -25.668 1.00 50.88 86 PRO A C 1
ATOM 637 O O . PRO A 1 86 ? 21.458 26.979 -25.257 1.00 50.88 86 PRO A O 1
ATOM 640 N N . SER A 1 87 ? 19.370 27.813 -25.179 1.00 63.84 87 SER A N 1
ATOM 641 C CA . SER A 1 87 ? 18.848 26.773 -24.300 1.00 63.84 87 SER A CA 1
ATOM 642 C C . SER A 1 87 ? 19.002 25.442 -25.026 1.00 63.84 87 SER A C 1
ATOM 644 O O . SER A 1 87 ? 18.391 25.260 -26.081 1.00 63.84 87 SER A O 1
ATOM 646 N N . LYS A 1 88 ? 19.842 24.543 -24.499 1.00 70.19 88 LYS A N 1
ATOM 647 C CA . LYS A 1 88 ? 19.904 23.161 -24.976 1.00 70.19 88 LYS A CA 1
ATOM 648 C C . LYS A 1 88 ? 18.496 22.588 -24.852 1.00 70.19 88 LYS A C 1
ATOM 650 O O . LYS A 1 88 ? 17.980 22.444 -23.749 1.00 70.19 88 LYS A O 1
ATOM 655 N N . THR A 1 89 ? 17.859 22.332 -25.985 1.00 70.38 89 THR A N 1
ATOM 656 C CA . THR A 1 89 ? 16.661 21.502 -26.049 1.00 70.38 89 THR A CA 1
ATOM 657 C C . THR A 1 89 ? 17.088 20.100 -25.636 1.00 70.38 89 THR A C 1
ATOM 659 O O . THR A 1 89 ? 17.856 19.474 -26.368 1.00 70.38 89 THR A O 1
ATOM 662 N N . LEU A 1 90 ? 16.675 19.660 -24.443 1.00 70.12 90 LEU A N 1
ATOM 663 C CA . LEU A 1 90 ? 16.933 18.298 -23.972 1.00 70.12 90 LEU A CA 1
ATOM 664 C C . LEU A 1 90 ? 16.329 17.320 -24.980 1.00 70.12 90 LEU A C 1
ATOM 666 O O . LEU A 1 90 ? 15.248 17.573 -25.527 1.00 70.12 90 LEU A O 1
ATOM 670 N N . ASN A 1 91 ? 17.043 16.235 -25.260 1.00 84.06 91 ASN A N 1
ATOM 671 C CA . ASN A 1 91 ? 16.496 15.179 -26.102 1.00 84.06 91 ASN A CA 1
ATOM 672 C C . ASN A 1 91 ? 15.417 14.399 -25.320 1.00 84.06 91 ASN A C 1
ATOM 674 O O . ASN A 1 91 ? 15.319 14.480 -24.095 1.00 84.06 91 ASN A O 1
ATOM 678 N N . GLU A 1 92 ? 14.558 13.674 -26.035 1.00 86.56 92 GLU A N 1
ATOM 679 C CA . GLU A 1 92 ? 13.437 12.944 -25.425 1.00 86.56 92 GLU A CA 1
ATOM 680 C C . GLU A 1 92 ? 13.903 11.887 -24.408 1.00 86.56 92 GLU A C 1
ATOM 682 O O . GLU A 1 92 ? 13.246 11.656 -23.394 1.00 86.56 92 GLU A O 1
ATOM 687 N N . GLU A 1 93 ? 15.072 11.292 -24.643 1.00 87.56 93 GLU A N 1
ATOM 688 C CA . GLU A 1 93 ? 15.684 10.302 -23.757 1.00 87.56 93 GLU A CA 1
ATOM 689 C C . GLU A 1 93 ? 16.105 10.902 -22.407 1.00 87.56 93 GLU A C 1
ATOM 691 O O . GLU A 1 93 ? 15.801 10.330 -21.363 1.00 87.56 93 GLU A O 1
ATOM 696 N N . GLU A 1 94 ? 16.724 12.082 -22.407 1.00 87.94 94 GLU A N 1
ATOM 697 C CA . GLU A 1 94 ? 17.120 12.813 -21.199 1.00 87.94 94 GLU A CA 1
ATOM 698 C C . GLU A 1 94 ? 15.889 13.204 -20.373 1.00 87.94 94 GLU A C 1
ATOM 700 O O . GLU A 1 94 ? 15.842 12.959 -19.167 1.00 87.94 94 GLU A O 1
ATOM 705 N N . VAL A 1 95 ? 14.831 13.687 -21.033 1.00 88.62 95 VAL A N 1
ATOM 706 C CA . VAL A 1 95 ? 13.546 13.977 -20.376 1.00 88.62 95 VAL A CA 1
ATOM 707 C C . VAL A 1 95 ? 12.932 12.710 -19.767 1.00 88.62 95 VAL A C 1
ATOM 709 O O . VAL A 1 95 ? 12.383 12.754 -18.663 1.00 88.62 95 VAL A O 1
ATOM 712 N N . ASN A 1 96 ? 13.012 11.567 -20.452 1.00 89.38 96 ASN A N 1
ATOM 713 C CA . ASN A 1 96 ? 12.499 10.299 -19.933 1.00 89.38 96 ASN A CA 1
ATOM 714 C C . ASN A 1 96 ? 13.326 9.771 -18.754 1.00 89.38 96 ASN A C 1
ATOM 716 O O . ASN A 1 96 ? 12.743 9.291 -17.779 1.00 89.38 96 ASN A O 1
ATOM 720 N N . ALA A 1 97 ? 14.652 9.909 -18.790 1.00 91.06 97 ALA A N 1
ATOM 721 C CA . ALA A 1 97 ? 15.526 9.542 -17.680 1.00 91.06 97 ALA A CA 1
ATOM 722 C C . ALA A 1 97 ? 15.231 10.386 -16.427 1.00 91.06 97 ALA A C 1
ATOM 724 O O . ALA A 1 97 ? 15.093 9.841 -15.329 1.00 91.06 97 ALA A O 1
ATOM 725 N N . GLU A 1 98 ? 15.035 11.699 -16.584 1.00 93.31 98 GLU A N 1
ATOM 726 C CA . GLU A 1 98 ? 14.622 12.580 -15.486 1.00 93.31 98 GLU A CA 1
ATOM 727 C C . GLU A 1 98 ? 13.264 12.165 -14.894 1.00 93.31 98 GLU A C 1
ATOM 729 O O . GLU A 1 98 ? 13.114 12.065 -13.670 1.00 93.31 98 GLU A O 1
ATOM 734 N N . ARG A 1 99 ? 12.275 11.853 -15.746 1.00 95.06 99 ARG A N 1
ATOM 735 C CA . ARG A 1 99 ? 10.960 11.356 -15.300 1.00 95.06 99 ARG A CA 1
ATOM 736 C C . ARG A 1 99 ? 11.070 10.031 -14.552 1.00 95.06 99 ARG A C 1
ATOM 738 O O . ARG A 1 99 ? 10.385 9.862 -13.543 1.00 95.06 99 ARG A O 1
ATOM 745 N N . ALA A 1 100 ? 11.933 9.123 -15.006 1.00 94.75 100 ALA A N 1
ATOM 746 C CA . ALA A 1 100 ? 12.170 7.838 -14.357 1.00 94.75 100 ALA A CA 1
ATOM 747 C C . ALA A 1 100 ? 12.729 8.021 -12.937 1.00 94.75 100 ALA A C 1
ATOM 749 O O . ALA A 1 100 ? 12.205 7.444 -11.981 1.00 94.75 100 ALA A O 1
ATOM 750 N N . VAL A 1 101 ? 13.746 8.876 -12.778 1.00 96.19 101 VAL A N 1
ATOM 751 C CA . VAL A 1 101 ? 14.337 9.199 -11.467 1.00 96.19 101 VAL A CA 1
ATOM 752 C C . VAL A 1 101 ? 13.292 9.815 -10.541 1.00 96.19 101 VAL A C 1
ATOM 754 O O . VAL A 1 101 ? 13.142 9.390 -9.392 1.00 96.19 101 VAL A O 1
ATOM 757 N N . HIS A 1 102 ? 12.520 10.775 -11.048 1.00 97.25 102 HIS A N 1
ATOM 758 C CA . HIS A 1 102 ? 11.458 11.407 -10.278 1.00 97.25 102 HIS A CA 1
ATOM 759 C C . HIS A 1 102 ? 10.372 10.402 -9.854 1.00 97.25 102 HIS A C 1
ATOM 761 O O . HIS A 1 102 ? 9.949 10.408 -8.697 1.00 97.25 102 HIS A O 1
ATOM 767 N N . ALA A 1 103 ? 9.959 9.492 -10.741 1.00 97.44 103 ALA A N 1
ATOM 768 C CA . ALA A 1 103 ? 8.974 8.460 -10.425 1.00 97.44 103 ALA A CA 1
ATOM 769 C C . ALA A 1 103 ? 9.472 7.492 -9.335 1.00 97.44 103 ALA A C 1
ATOM 771 O O . ALA A 1 103 ? 8.723 7.180 -8.404 1.00 97.44 103 ALA A O 1
ATOM 772 N N . LYS A 1 104 ? 10.751 7.086 -9.384 1.00 96.75 104 LYS A N 1
ATOM 773 C CA . LYS A 1 104 ? 11.389 6.266 -8.336 1.00 96.75 104 LYS A CA 1
ATOM 774 C C . LYS A 1 104 ? 11.399 6.990 -6.988 1.00 96.75 104 LYS A C 1
ATOM 776 O O . LYS A 1 104 ? 11.023 6.403 -5.970 1.00 96.75 104 LYS A O 1
ATOM 781 N N . HIS A 1 105 ? 11.768 8.272 -6.983 1.00 98.12 105 HIS A N 1
ATOM 782 C CA . HIS A 1 105 ? 11.770 9.088 -5.769 1.00 98.12 105 HIS A CA 1
ATOM 783 C C . HIS A 1 105 ? 10.362 9.238 -5.173 1.00 98.12 105 HIS A C 1
ATOM 785 O O . HIS A 1 105 ? 10.174 9.019 -3.975 1.00 98.12 105 HIS A O 1
ATOM 791 N N . GLN A 1 106 ? 9.355 9.527 -6.003 1.00 98.12 106 GLN A N 1
ATOM 792 C CA . GLN A 1 106 ? 7.962 9.620 -5.559 1.00 98.12 106 GLN A CA 1
ATOM 793 C C . GLN A 1 106 ? 7.451 8.306 -4.960 1.00 98.12 106 GLN A C 1
ATOM 795 O O . GLN A 1 106 ? 6.875 8.318 -3.871 1.00 98.12 106 GLN A O 1
ATOM 800 N N . ARG A 1 107 ? 7.695 7.167 -5.625 1.00 98.06 107 ARG A N 1
ATOM 801 C CA . ARG A 1 107 ? 7.313 5.842 -5.110 1.00 98.06 107 ARG A CA 1
ATOM 802 C C . ARG A 1 107 ? 7.927 5.588 -3.734 1.00 98.06 107 ARG A C 1
ATOM 804 O O . ARG A 1 107 ? 7.236 5.122 -2.828 1.00 98.06 107 ARG A O 1
ATOM 811 N N . ALA A 1 108 ? 9.214 5.895 -3.563 1.00 98.06 108 ALA A N 1
ATOM 812 C CA . ALA A 1 108 ? 9.903 5.733 -2.285 1.00 98.06 108 ALA A CA 1
ATOM 813 C C . ALA A 1 108 ? 9.310 6.636 -1.188 1.00 98.06 108 ALA A C 1
ATOM 815 O O . ALA A 1 108 ? 9.073 6.166 -0.073 1.00 98.06 108 ALA A O 1
ATOM 816 N N . GLY A 1 109 ? 9.010 7.897 -1.514 1.00 98.56 109 GLY A N 1
ATOM 817 C CA 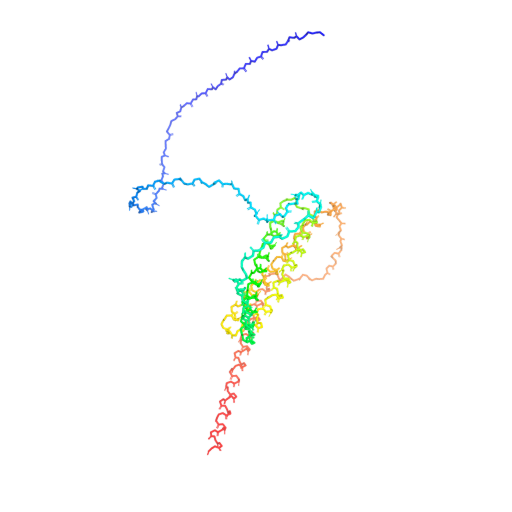. GLY A 1 109 ? 8.369 8.843 -0.600 1.00 98.56 109 GLY A CA 1
ATOM 818 C C . GLY A 1 109 ? 6.999 8.359 -0.119 1.00 98.56 109 GLY A C 1
ATOM 819 O O . GLY A 1 109 ? 6.762 8.270 1.088 1.00 98.56 109 GLY A O 1
ATOM 820 N N . HIS A 1 110 ? 6.120 7.957 -1.041 1.00 98.69 110 HIS A N 1
ATOM 821 C CA . HIS A 1 110 ? 4.797 7.440 -0.684 1.00 98.69 110 HIS A CA 1
ATOM 822 C C . HIS A 1 110 ? 4.860 6.117 0.083 1.00 98.69 110 HIS A C 1
ATOM 824 O O . HIS A 1 110 ? 4.079 5.919 1.009 1.00 98.69 110 HIS A O 1
ATOM 830 N N . LEU A 1 111 ? 5.814 5.232 -0.226 1.00 98.44 111 LEU A N 1
ATOM 831 C CA . LEU A 1 111 ? 6.031 4.015 0.561 1.00 98.44 111 LEU A CA 1
ATOM 832 C C . LEU A 1 111 ? 6.442 4.335 2.009 1.00 98.44 111 LEU A C 1
ATOM 834 O O . LEU A 1 111 ? 5.999 3.665 2.944 1.00 98.44 111 LEU A O 1
ATOM 838 N N . GLY A 1 112 ? 7.282 5.353 2.206 1.00 98.56 112 GLY A N 1
ATOM 839 C CA . GLY A 1 112 ? 7.656 5.840 3.534 1.00 98.56 112 GLY A CA 1
ATOM 840 C C . GLY A 1 112 ? 6.449 6.356 4.319 1.00 98.56 112 GLY A C 1
ATOM 841 O O . GLY A 1 112 ? 6.225 5.936 5.458 1.00 98.56 112 GLY A O 1
ATOM 842 N N . GLU A 1 113 ? 5.632 7.205 3.694 1.00 98.69 113 GLU A N 1
ATOM 843 C CA . GLU A 1 113 ? 4.412 7.739 4.311 1.00 98.69 113 GLU A CA 1
ATOM 844 C C . GLU A 1 113 ? 3.393 6.630 4.614 1.00 98.69 113 GLU A C 1
ATOM 846 O O . GLU A 1 113 ? 2.849 6.583 5.718 1.00 98.69 113 GLU A O 1
ATOM 851 N N . LEU A 1 114 ? 3.203 5.672 3.703 1.00 98.69 114 LEU A N 1
ATOM 852 C CA . LEU A 1 114 ? 2.340 4.508 3.909 1.00 98.69 114 LEU A CA 1
ATOM 853 C C . LEU A 1 114 ? 2.732 3.724 5.169 1.00 98.69 114 LEU A C 1
ATOM 855 O O . LEU A 1 114 ? 1.882 3.401 6.002 1.00 98.69 114 LEU A O 1
ATOM 859 N N . ARG A 1 115 ? 4.029 3.445 5.344 1.00 98.62 115 ARG A N 1
ATOM 860 C CA . ARG A 1 115 ? 4.546 2.749 6.535 1.00 98.62 115 ARG A CA 1
ATOM 861 C C . ARG A 1 115 ? 4.289 3.553 7.806 1.00 98.62 115 ARG A C 1
ATOM 863 O O . ARG A 1 115 ? 3.869 2.985 8.812 1.00 98.62 115 ARG A O 1
ATOM 870 N N . LYS A 1 116 ? 4.505 4.869 7.757 1.00 98.62 116 LYS A N 1
ATOM 871 C CA . LYS A 1 116 ? 4.243 5.771 8.883 1.00 98.62 116 LYS A CA 1
ATOM 872 C C . LYS A 1 116 ? 2.766 5.749 9.278 1.00 98.62 116 LYS A C 1
ATOM 874 O O . LYS A 1 116 ? 2.466 5.568 10.455 1.00 98.62 116 LYS A O 1
ATOM 879 N N . ARG A 1 117 ? 1.850 5.879 8.314 1.00 98.50 117 ARG A N 1
ATOM 880 C CA . ARG A 1 117 ? 0.399 5.849 8.562 1.00 98.50 117 ARG A CA 1
ATOM 881 C C . ARG A 1 117 ? -0.065 4.504 9.104 1.00 98.50 117 ARG A C 1
ATOM 883 O O . ARG A 1 117 ? -0.795 4.482 10.089 1.00 98.50 117 ARG A O 1
ATOM 890 N N . ARG A 1 118 ? 0.444 3.396 8.558 1.00 98.31 118 ARG A N 1
ATOM 891 C CA . ARG A 1 118 ? 0.170 2.053 9.088 1.00 98.31 118 ARG A CA 1
ATOM 892 C C . ARG A 1 118 ? 0.556 1.931 10.561 1.00 98.31 118 ARG A C 1
ATOM 894 O O . ARG A 1 118 ? -0.232 1.430 11.356 1.00 98.31 118 ARG A O 1
ATOM 901 N N . ASN A 1 119 ? 1.748 2.405 10.927 1.00 97.94 119 ASN A N 1
ATOM 902 C CA . ASN A 1 119 ? 2.218 2.354 12.312 1.00 97.94 119 ASN A CA 1
ATOM 903 C C . ASN A 1 119 ? 1.331 3.195 13.243 1.00 97.94 119 ASN A C 1
ATOM 905 O O . ASN A 1 119 ? 1.054 2.773 14.361 1.00 97.94 119 ASN A O 1
ATOM 909 N N . VAL A 1 120 ? 0.850 4.356 12.785 1.00 97.94 120 VAL A N 1
ATOM 910 C CA . VAL A 1 120 ? -0.112 5.168 13.548 1.00 97.94 120 VAL A CA 1
ATOM 911 C C . VAL A 1 120 ? -1.400 4.384 13.799 1.00 97.94 120 VAL A C 1
ATOM 913 O O . VAL A 1 120 ? -1.808 4.270 14.951 1.00 97.94 120 VAL A O 1
ATOM 916 N N . VAL A 1 121 ? -1.995 3.785 12.761 1.00 98.00 121 VAL A N 1
ATOM 917 C CA . VAL A 1 121 ? -3.208 2.958 12.906 1.00 98.00 121 VAL A CA 1
ATOM 918 C C . VAL A 1 121 ? -2.974 1.813 13.893 1.00 98.00 121 VAL A C 1
ATOM 920 O O . VAL A 1 121 ? -3.761 1.640 14.819 1.00 98.00 121 VAL A O 1
ATOM 923 N N . GLN A 1 122 ? -1.869 1.073 13.755 1.00 96.69 122 GLN A N 1
ATOM 924 C CA . GLN A 1 122 ? -1.533 -0.041 14.651 1.00 96.69 122 GLN A CA 1
ATOM 925 C C . GLN A 1 122 ? -1.376 0.397 16.113 1.00 96.69 122 GLN A C 1
ATOM 927 O O . GLN A 1 122 ? -1.878 -0.275 17.017 1.00 96.69 122 GLN A O 1
ATOM 932 N N . ASN A 1 123 ? -0.722 1.534 16.355 1.00 96.19 123 ASN A N 1
ATOM 933 C CA . ASN A 1 123 ? -0.555 2.077 17.701 1.00 96.19 123 ASN A CA 1
ATOM 934 C C . ASN A 1 123 ? -1.896 2.491 18.314 1.00 96.19 123 ASN A C 1
ATOM 936 O O . ASN A 1 123 ? -2.132 2.228 19.491 1.00 96.19 123 ASN A O 1
ATOM 940 N N . LEU A 1 124 ? -2.784 3.096 17.522 1.00 96.31 124 LEU A N 1
ATOM 941 C CA . LEU A 1 124 ? -4.096 3.537 17.989 1.00 96.31 124 LEU A CA 1
ATOM 942 C C . LEU A 1 124 ? -5.015 2.357 18.330 1.00 96.31 124 LEU A C 1
ATOM 944 O O . LEU A 1 124 ? -5.615 2.343 19.400 1.00 96.31 124 LEU A O 1
ATOM 948 N N . ILE A 1 125 ? -5.091 1.332 17.477 1.00 94.94 125 ILE A N 1
ATOM 949 C CA . ILE A 1 125 ? -5.965 0.170 17.734 1.00 94.94 125 ILE A CA 1
ATOM 950 C C . ILE A 1 125 ? -5.448 -0.735 18.862 1.00 94.94 125 ILE A C 1
ATOM 952 O O . ILE A 1 125 ? -6.224 -1.474 19.466 1.00 94.94 125 ILE A O 1
ATOM 956 N N . THR A 1 126 ? -4.148 -0.679 19.161 1.00 91.75 126 THR A N 1
ATOM 957 C CA . THR A 1 126 ? -3.538 -1.407 20.289 1.00 91.75 126 THR A CA 1
ATOM 958 C C . THR A 1 126 ? -3.561 -0.580 21.582 1.00 91.75 126 THR A C 1
ATOM 960 O O . THR A 1 126 ? -3.409 -1.125 22.676 1.00 91.75 126 THR A O 1
ATOM 963 N N . GLY A 1 127 ? -3.757 0.737 21.476 1.00 88.88 127 GLY A N 1
ATOM 964 C CA . GLY A 1 127 ? -3.773 1.664 22.600 1.00 88.88 127 GLY A CA 1
ATOM 965 C C . GLY A 1 127 ? -5.059 1.576 23.435 1.00 88.88 127 GLY A C 1
ATOM 966 O O . GLY A 1 127 ? -6.154 1.426 22.886 1.00 88.88 127 GLY A O 1
ATOM 967 N N . PRO A 1 128 ? -4.973 1.693 24.773 1.00 85.44 128 PRO A N 1
ATOM 968 C CA . PRO A 1 128 ? -6.159 1.769 25.616 1.00 85.44 128 PRO A CA 1
ATOM 969 C C . PRO A 1 128 ? -6.850 3.134 25.474 1.00 85.44 128 PRO A C 1
ATOM 971 O O . PRO A 1 128 ? -6.194 4.166 25.366 1.00 85.44 128 PRO A O 1
ATOM 974 N N . GLY A 1 129 ? -8.185 3.151 25.542 1.00 83.56 129 GLY A N 1
ATOM 975 C CA . GLY A 1 129 ? -8.965 4.389 25.687 1.00 83.56 129 GLY A CA 1
ATOM 976 C C . GLY A 1 129 ? -9.049 5.286 24.446 1.00 83.56 129 GLY A C 1
ATOM 977 O O . GLY A 1 129 ? -9.452 6.440 24.569 1.00 83.56 129 GLY A O 1
ATOM 978 N N . VAL A 1 130 ? -8.694 4.783 23.262 1.00 89.94 130 VAL A N 1
ATOM 979 C CA . VAL A 1 130 ? -8.693 5.575 22.023 1.00 89.94 130 VAL A CA 1
ATOM 980 C C . VAL A 1 130 ? -10.116 5.826 21.504 1.00 89.94 130 VAL A C 1
ATOM 982 O O . VAL A 1 130 ? -10.980 4.937 21.478 1.00 89.94 130 VAL A O 1
ATOM 985 N N . GLN A 1 131 ? -10.381 7.061 21.078 1.00 90.81 131 GLN A N 1
ATOM 986 C CA . GLN A 1 131 ? -11.678 7.468 20.533 1.00 90.81 131 GLN A CA 1
ATOM 987 C C . GLN A 1 131 ? -11.923 6.875 19.140 1.00 90.81 131 GLN A C 1
ATOM 989 O O . GLN A 1 131 ? -10.985 6.594 18.403 1.00 90.81 131 GLN A O 1
ATOM 994 N N . LEU A 1 132 ? -13.195 6.657 18.781 1.00 92.19 132 LEU A N 1
ATOM 995 C CA . LEU A 1 132 ? -13.541 6.012 17.507 1.00 92.19 132 LEU A CA 1
ATOM 996 C C . LEU A 1 132 ? -13.083 6.873 16.344 1.00 92.19 132 LEU A C 1
ATOM 998 O O . LEU A 1 132 ? -12.383 6.398 15.463 1.00 92.19 132 LEU A O 1
ATOM 1002 N N . THR A 1 133 ? -13.435 8.151 16.414 1.00 94.50 133 THR A N 1
ATOM 1003 C CA . THR A 1 133 ? -13.110 9.170 15.420 1.00 94.50 133 THR A CA 1
ATOM 1004 C C . THR A 1 133 ? -11.615 9.244 15.137 1.00 94.50 133 THR A C 1
ATOM 1006 O O . THR A 1 133 ? -11.221 9.261 13.983 1.00 94.50 133 THR A O 1
ATOM 1009 N N . GLU A 1 134 ? -10.767 9.183 16.165 1.00 96.12 134 GLU A N 1
ATOM 1010 C CA . GLU A 1 134 ? -9.312 9.218 15.987 1.00 96.12 134 GLU A CA 1
ATOM 1011 C C . GLU A 1 134 ? -8.783 8.009 15.199 1.00 96.12 134 GLU A C 1
ATOM 1013 O O . GLU A 1 134 ? -7.897 8.158 14.355 1.00 96.12 134 GLU A O 1
ATOM 1018 N N . VAL A 1 135 ? -9.338 6.815 15.439 1.00 96.38 135 VAL A N 1
ATOM 1019 C CA . VAL A 1 135 ? -8.984 5.618 14.662 1.00 96.38 135 VAL A CA 1
ATOM 1020 C C . VAL A 1 135 ? -9.497 5.726 13.232 1.00 96.38 135 VAL A C 1
ATOM 1022 O O . VAL A 1 135 ? -8.748 5.418 12.310 1.00 96.38 135 VAL A O 1
ATOM 1025 N N . GLU A 1 136 ? -10.739 6.168 13.034 1.00 97.44 136 GLU A N 1
ATOM 1026 C CA . GLU A 1 136 ? -11.327 6.333 11.699 1.00 97.44 136 GLU A CA 1
ATOM 1027 C C . GLU A 1 136 ? -10.540 7.342 10.853 1.00 97.44 136 GLU A C 1
ATOM 1029 O O . GLU A 1 136 ? -10.129 7.009 9.743 1.00 97.44 136 GLU A O 1
ATOM 1034 N N . ASP A 1 137 ? -10.223 8.515 11.405 1.00 98.25 137 ASP A N 1
ATOM 1035 C CA . ASP A 1 137 ? -9.419 9.543 10.736 1.00 98.25 137 ASP A CA 1
ATOM 1036 C C . ASP A 1 137 ? -8.017 9.018 10.377 1.00 98.25 137 ASP A C 1
ATOM 1038 O O . ASP A 1 137 ? -7.439 9.356 9.341 1.00 98.25 137 ASP A O 1
ATOM 1042 N N . ALA A 1 138 ? -7.417 8.201 11.250 1.00 98.12 138 ALA A N 1
ATOM 1043 C CA . ALA A 1 138 ? -6.119 7.593 10.981 1.00 98.12 138 ALA A CA 1
ATOM 1044 C C . ALA A 1 138 ? -6.192 6.525 9.882 1.00 98.12 138 ALA A C 1
ATOM 1046 O O . ALA A 1 138 ? -5.259 6.428 9.080 1.00 98.12 138 ALA A O 1
ATOM 1047 N N . VAL A 1 139 ? -7.276 5.744 9.845 1.00 98.44 139 VAL A N 1
ATOM 1048 C CA . VAL A 1 139 ? -7.545 4.754 8.796 1.00 98.44 139 VAL A CA 1
ATOM 1049 C C . VAL A 1 139 ? -7.739 5.450 7.454 1.00 98.44 139 VAL A C 1
ATOM 1051 O O . VAL A 1 139 ? -7.078 5.066 6.500 1.00 98.44 139 VAL A O 1
ATOM 1054 N N . GLU A 1 140 ? -8.532 6.519 7.383 1.00 98.50 140 GLU A N 1
ATOM 1055 C CA . GLU A 1 140 ? -8.734 7.288 6.147 1.00 98.50 140 GLU A CA 1
ATOM 1056 C C . GLU A 1 140 ? -7.402 7.805 5.579 1.00 98.50 140 GLU A C 1
ATOM 1058 O O . GLU A 1 140 ? -7.050 7.529 4.433 1.00 98.50 140 GLU A O 1
ATOM 1063 N N . ARG A 1 141 ? -6.565 8.430 6.417 1.00 98.69 141 ARG A N 1
ATOM 1064 C CA . ARG A 1 141 ? -5.227 8.889 5.994 1.00 98.69 141 ARG A CA 1
ATOM 1065 C C . ARG A 1 141 ? -4.297 7.745 5.582 1.00 98.69 141 ARG A C 1
ATOM 1067 O O . ARG A 1 141 ? -3.338 7.966 4.842 1.00 98.69 141 ARG A O 1
ATOM 1074 N N . TYR A 1 142 ? -4.504 6.548 6.124 1.00 98.62 142 TYR A N 1
ATOM 1075 C CA . TYR A 1 142 ? -3.763 5.356 5.728 1.00 98.62 142 TYR A CA 1
ATOM 1076 C C . TYR A 1 142 ? -4.222 4.832 4.361 1.00 98.62 142 TYR A C 1
ATOM 1078 O O . TYR A 1 142 ? -3.359 4.500 3.546 1.00 98.62 142 TYR A O 1
ATOM 1086 N N . GLU A 1 143 ? -5.528 4.832 4.079 1.00 98.62 143 GLU A N 1
ATOM 1087 C CA . GLU A 1 143 ? -6.073 4.516 2.750 1.00 98.62 143 GLU A CA 1
ATOM 1088 C C . GLU A 1 143 ? -5.545 5.484 1.690 1.00 98.62 143 GLU A C 1
ATOM 1090 O O . GLU A 1 143 ? -5.009 5.052 0.669 1.00 98.62 143 GLU A O 1
ATOM 1095 N N . ASP A 1 144 ? -5.582 6.788 1.966 1.00 98.69 144 ASP A N 1
ATOM 1096 C CA . ASP A 1 144 ? -5.045 7.808 1.060 1.00 98.69 144 ASP A CA 1
ATOM 1097 C C . ASP A 1 144 ? -3.559 7.576 0.759 1.00 98.69 144 ASP A C 1
ATOM 1099 O O . ASP A 1 144 ? -3.112 7.633 -0.391 1.00 98.69 144 ASP A O 1
ATOM 1103 N N . ALA A 1 145 ? -2.764 7.268 1.789 1.00 98.75 145 ALA A N 1
ATOM 1104 C CA . ALA A 1 145 ? -1.352 6.945 1.614 1.00 98.75 145 ALA A CA 1
ATOM 1105 C C . ALA A 1 145 ? -1.150 5.668 0.782 1.00 98.75 145 ALA A C 1
ATOM 1107 O O . ALA A 1 145 ? -0.207 5.595 -0.011 1.00 98.75 145 ALA A O 1
ATOM 1108 N N . PHE A 1 146 ? -2.035 4.678 0.925 1.00 98.62 146 PHE A N 1
ATOM 1109 C CA . PHE A 1 146 ? -2.005 3.460 0.123 1.00 98.62 146 PHE A CA 1
ATOM 1110 C C . PHE A 1 146 ? -2.329 3.755 -1.343 1.00 98.62 146 PHE A C 1
ATOM 1112 O O . PHE A 1 146 ? -1.575 3.338 -2.221 1.00 98.62 146 PHE A O 1
ATOM 1119 N N . HIS A 1 147 ? -3.362 4.550 -1.625 1.00 98.62 147 HIS A N 1
ATOM 1120 C CA . HIS A 1 147 ? -3.711 4.966 -2.986 1.00 98.62 147 HIS A CA 1
ATOM 1121 C C . HIS A 1 147 ? -2.595 5.767 -3.670 1.00 98.62 147 HIS A C 1
ATOM 1123 O O . HIS A 1 147 ? -2.270 5.514 -4.836 1.00 98.62 147 HIS A O 1
ATOM 1129 N N . ASN A 1 148 ? -1.947 6.681 -2.944 1.00 98.50 148 ASN A N 1
ATOM 1130 C CA . ASN A 1 148 ? -0.791 7.424 -3.449 1.00 98.50 148 ASN A CA 1
ATOM 1131 C C . ASN A 1 148 ? 0.400 6.500 -3.747 1.00 98.50 148 ASN A C 1
ATOM 1133 O O . ASN A 1 148 ? 1.064 6.634 -4.784 1.00 98.50 148 ASN A O 1
ATOM 1137 N N . PHE A 1 149 ? 0.657 5.518 -2.877 1.00 98.62 149 PHE A N 1
ATOM 1138 C CA . PHE A 1 149 ? 1.672 4.498 -3.126 1.00 98.62 149 PHE A CA 1
ATOM 1139 C C . PHE A 1 149 ? 1.351 3.674 -4.378 1.00 98.62 149 PHE A C 1
ATOM 1141 O O . PHE A 1 149 ? 2.221 3.561 -5.234 1.00 98.62 149 PHE A O 1
ATOM 1148 N N . VAL A 1 150 ? 0.123 3.171 -4.534 1.00 98.31 150 VAL A N 1
ATOM 1149 C CA . VAL A 1 150 ? -0.305 2.394 -5.714 1.00 98.31 150 VAL A CA 1
ATOM 1150 C C . VAL A 1 150 ? -0.112 3.212 -6.995 1.00 98.31 150 VAL A C 1
ATOM 1152 O O . VAL A 1 150 ? 0.550 2.762 -7.926 1.00 98.31 150 VAL A O 1
ATOM 1155 N N . SER A 1 151 ? -0.591 4.457 -7.009 1.00 98.12 151 SER A N 1
ATOM 1156 C CA . SER A 1 151 ? -0.510 5.331 -8.187 1.00 98.12 151 SER A CA 1
ATOM 1157 C C . SER A 1 151 ? 0.940 5.641 -8.579 1.00 98.12 151 SER A C 1
ATOM 1159 O O . SER A 1 151 ? 1.323 5.564 -9.747 1.00 98.12 151 SER A O 1
ATOM 1161 N N . SER A 1 152 ? 1.786 5.965 -7.596 1.00 97.88 152 SER A N 1
ATOM 1162 C CA . SER A 1 152 ? 3.213 6.213 -7.846 1.00 97.88 152 SER A CA 1
ATOM 1163 C C . SER A 1 152 ? 3.992 4.944 -8.191 1.00 97.88 152 SER A C 1
ATOM 1165 O O . SER A 1 152 ? 4.948 5.012 -8.961 1.00 97.88 152 SER A O 1
ATOM 1167 N N . HIS A 1 153 ? 3.575 3.787 -7.674 1.00 98.06 153 HIS A N 1
ATOM 1168 C CA . HIS A 1 153 ? 4.124 2.485 -8.025 1.00 98.06 153 HIS A CA 1
ATOM 1169 C C . HIS A 1 153 ? 3.875 2.165 -9.503 1.00 98.06 153 HIS A C 1
ATOM 1171 O O . HIS A 1 153 ? 4.826 1.888 -10.232 1.00 98.06 153 HIS A O 1
ATOM 1177 N N . GLU A 1 154 ? 2.629 2.281 -9.963 1.00 97.00 154 GLU A N 1
ATOM 1178 C CA . GLU A 1 154 ? 2.269 2.078 -11.369 1.00 97.00 154 GLU A CA 1
ATOM 1179 C C . GLU A 1 154 ? 3.004 3.053 -12.289 1.00 97.00 154 GLU A C 1
ATOM 1181 O O . GLU A 1 154 ? 3.530 2.653 -13.325 1.00 97.00 154 GLU A O 1
ATOM 1186 N N . ASN A 1 155 ? 3.094 4.329 -11.899 1.00 96.75 155 ASN A N 1
ATOM 1187 C CA . ASN A 1 155 ? 3.841 5.323 -12.665 1.00 96.75 155 ASN A CA 1
ATOM 1188 C C . ASN A 1 155 ? 5.339 4.980 -12.745 1.00 96.75 155 ASN A C 1
ATOM 1190 O O . ASN A 1 155 ? 5.938 5.098 -13.808 1.00 96.75 155 ASN A O 1
ATOM 1194 N N . CYS A 1 156 ? 5.940 4.511 -11.649 1.00 96.06 156 CYS A N 1
ATOM 1195 C CA . CYS A 1 156 ? 7.336 4.075 -11.621 1.00 96.06 156 CYS A CA 1
ATOM 1196 C C . CYS A 1 156 ? 7.587 2.883 -12.557 1.00 96.06 156 CYS A C 1
ATOM 1198 O O . CYS A 1 156 ? 8.571 2.884 -13.295 1.00 96.06 156 CYS A O 1
ATOM 1200 N N . LEU A 1 157 ? 6.677 1.903 -12.593 1.00 96.19 157 LEU A N 1
ATOM 1201 C CA . LEU A 1 157 ? 6.786 0.731 -13.472 1.00 96.19 157 LEU A CA 1
ATOM 1202 C C . LEU A 1 157 ? 6.750 1.070 -14.970 1.00 96.19 157 LEU A C 1
ATOM 1204 O O . LEU A 1 157 ? 7.230 0.276 -15.780 1.00 96.19 157 LEU A O 1
ATOM 1208 N N . ARG A 1 158 ? 6.206 2.228 -15.363 1.00 94.94 158 ARG A N 1
ATOM 1209 C CA . ARG A 1 158 ? 6.203 2.665 -16.772 1.00 94.94 158 ARG A CA 1
ATOM 1210 C C . ARG A 1 158 ? 7.601 2.976 -17.296 1.00 94.94 158 ARG A C 1
ATOM 1212 O O . ARG A 1 158 ? 7.830 2.823 -18.488 1.00 94.94 158 ARG A O 1
ATOM 1219 N N . TYR A 1 159 ? 8.508 3.398 -16.417 1.00 93.69 159 TYR A N 1
ATOM 1220 C CA . TYR A 1 159 ? 9.866 3.800 -16.784 1.00 93.69 159 TYR A CA 1
ATOM 1221 C C . TYR A 1 159 ? 10.928 2.751 -16.430 1.00 93.69 159 TYR A C 1
ATOM 1223 O O . TYR A 1 159 ? 12.088 2.922 -16.794 1.00 93.69 159 TYR A O 1
ATOM 1231 N N . GLU A 1 160 ? 10.570 1.684 -15.709 1.00 93.88 160 GLU A N 1
ATOM 1232 C CA . GLU A 1 160 ? 11.531 0.636 -15.361 1.00 93.88 160 GLU A CA 1
ATOM 1233 C C . GLU A 1 160 ? 11.735 -0.329 -16.528 1.00 93.88 160 GLU A C 1
ATOM 1235 O O . GLU A 1 160 ? 10.831 -1.083 -16.885 1.00 93.88 160 GLU A O 1
ATOM 1240 N N . VAL A 1 161 ? 12.926 -0.316 -17.114 1.00 92.12 161 VAL A N 1
ATOM 1241 C CA . VAL A 1 161 ? 13.282 -1.213 -18.225 1.00 92.12 161 VAL A CA 1
ATOM 1242 C C . VAL A 1 161 ? 13.937 -2.494 -17.712 1.00 92.12 161 VAL A C 1
ATOM 1244 O O . VAL A 1 161 ? 13.780 -3.546 -18.320 1.00 92.12 161 VAL A O 1
ATOM 1247 N N . ASP A 1 162 ? 14.626 -2.415 -16.574 1.00 95.44 162 ASP A N 1
ATOM 1248 C CA . ASP A 1 162 ? 15.272 -3.556 -15.933 1.00 95.44 162 ASP A CA 1
ATOM 1249 C C . ASP A 1 162 ? 14.219 -4.539 -15.390 1.00 95.44 162 ASP A C 1
ATOM 1251 O O . ASP A 1 162 ? 13.424 -4.210 -14.501 1.00 95.44 162 ASP A O 1
ATOM 1255 N N . GLU A 1 163 ? 14.204 -5.749 -15.952 1.00 95.56 163 GLU A N 1
ATOM 1256 C CA . GLU A 1 163 ? 13.259 -6.810 -15.600 1.00 95.56 163 GLU A CA 1
ATOM 1257 C C . GLU A 1 163 ? 13.438 -7.306 -14.160 1.00 95.56 163 GLU A C 1
ATOM 1259 O O . GLU A 1 163 ? 12.443 -7.568 -13.479 1.00 95.56 163 GLU A O 1
ATOM 1264 N N . GLU A 1 164 ? 14.674 -7.379 -13.657 1.00 96.75 164 GLU A N 1
ATOM 1265 C CA . GLU A 1 164 ? 14.949 -7.808 -12.283 1.00 96.75 164 GLU A CA 1
ATOM 1266 C C . GLU A 1 164 ? 14.459 -6.749 -11.293 1.00 96.75 164 GLU A C 1
ATOM 1268 O O . GLU A 1 164 ? 13.758 -7.052 -10.323 1.00 96.75 164 GLU A O 1
ATOM 1273 N N . MET A 1 165 ? 14.748 -5.477 -11.577 1.00 95.06 165 MET A N 1
ATOM 1274 C CA . MET A 1 165 ? 14.264 -4.363 -10.760 1.00 95.06 165 MET A CA 1
ATOM 1275 C C . MET A 1 165 ? 12.732 -4.266 -10.782 1.00 95.06 165 MET A C 1
ATOM 1277 O O . MET A 1 165 ? 12.097 -4.000 -9.755 1.00 95.06 165 MET A O 1
ATOM 1281 N N . ARG A 1 166 ? 12.116 -4.525 -11.940 1.00 95.81 166 ARG A N 1
ATOM 1282 C CA . ARG A 1 166 ? 10.660 -4.607 -12.097 1.00 95.81 166 ARG A CA 1
ATOM 1283 C C . ARG A 1 166 ? 10.071 -5.726 -11.235 1.00 95.81 166 ARG A C 1
ATOM 1285 O O . ARG A 1 166 ? 9.096 -5.466 -10.529 1.00 95.81 166 ARG A O 1
ATOM 1292 N N . ALA A 1 167 ? 10.664 -6.920 -11.241 1.00 97.31 167 ALA A N 1
ATOM 1293 C CA . ALA A 1 167 ? 10.223 -8.041 -10.409 1.00 97.31 167 ALA A CA 1
ATOM 1294 C C . ALA A 1 167 ? 10.299 -7.703 -8.910 1.00 97.31 167 ALA A C 1
ATOM 1296 O O . ALA A 1 167 ? 9.302 -7.824 -8.200 1.00 97.31 167 ALA A O 1
ATOM 1297 N N . LEU A 1 168 ? 11.423 -7.143 -8.446 1.00 96.44 168 LEU 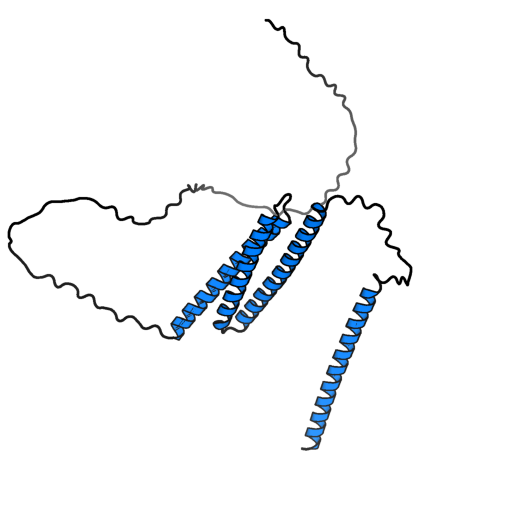A N 1
ATOM 1298 C CA . LEU A 1 168 ? 11.579 -6.698 -7.053 1.00 96.44 168 LEU A CA 1
ATOM 1299 C C . LEU A 1 168 ? 10.538 -5.647 -6.648 1.00 96.44 168 LEU A C 1
ATOM 1301 O O . LEU A 1 168 ? 10.066 -5.613 -5.506 1.00 96.44 168 LEU A O 1
ATOM 1305 N N . MET A 1 169 ? 10.172 -4.754 -7.569 1.00 95.81 169 MET A N 1
ATOM 1306 C CA . MET A 1 169 ? 9.126 -3.774 -7.310 1.00 95.81 169 MET A CA 1
ATOM 1307 C C . MET A 1 169 ? 7.755 -4.423 -7.151 1.00 95.81 169 MET A C 1
ATOM 1309 O O . MET A 1 169 ? 7.034 -4.006 -6.237 1.00 95.81 169 MET A O 1
ATOM 1313 N N . ILE A 1 170 ? 7.415 -5.399 -7.995 1.00 96.88 170 ILE A N 1
ATOM 1314 C CA . ILE A 1 170 ? 6.164 -6.166 -7.914 1.00 96.88 170 ILE A CA 1
ATOM 1315 C C . ILE A 1 170 ? 6.090 -6.901 -6.571 1.00 96.88 170 ILE A C 1
ATOM 1317 O O . ILE A 1 170 ? 5.138 -6.687 -5.824 1.00 96.88 170 ILE A O 1
ATOM 1321 N N . ASP A 1 171 ? 7.144 -7.618 -6.179 1.00 97.62 171 ASP A N 1
ATOM 1322 C CA . ASP A 1 171 ? 7.207 -8.298 -4.876 1.00 97.62 171 ASP A CA 1
ATOM 1323 C C . ASP A 1 171 ? 7.036 -7.311 -3.709 1.00 97.62 171 ASP A C 1
ATOM 1325 O O . ASP A 1 171 ? 6.303 -7.541 -2.742 1.00 97.62 171 ASP A O 1
ATOM 1329 N N . SER A 1 172 ? 7.689 -6.146 -3.802 1.00 95.88 172 SER A N 1
ATOM 1330 C CA . SER A 1 172 ? 7.540 -5.076 -2.816 1.00 95.88 172 SER A CA 1
ATOM 1331 C C . SER A 1 172 ? 6.104 -4.552 -2.728 1.00 95.88 172 SER A C 1
ATOM 1333 O O . SER A 1 172 ? 5.718 -4.090 -1.649 1.00 95.88 172 SER A O 1
ATOM 1335 N N . TYR A 1 173 ? 5.359 -4.532 -3.833 1.00 98.12 173 TYR A N 1
ATOM 1336 C CA . TYR A 1 173 ? 3.964 -4.104 -3.880 1.00 98.12 173 TYR A CA 1
ATOM 1337 C C . TYR A 1 173 ? 3.044 -5.158 -3.268 1.00 98.12 173 TYR A C 1
ATOM 1339 O O . TYR A 1 173 ? 2.246 -4.816 -2.393 1.00 98.12 173 TYR A O 1
ATOM 1347 N N . ASP A 1 174 ? 3.222 -6.425 -3.635 1.00 98.25 174 ASP A N 1
ATOM 1348 C CA . ASP A 1 174 ? 2.444 -7.538 -3.090 1.00 98.25 174 ASP A CA 1
ATOM 1349 C C . ASP A 1 174 ? 2.619 -7.644 -1.572 1.00 98.25 174 ASP A C 1
ATOM 1351 O O . ASP A 1 174 ? 1.639 -7.699 -0.830 1.00 98.25 174 ASP A O 1
ATOM 1355 N N . ASN A 1 175 ? 3.845 -7.475 -1.069 1.00 97.69 175 ASN A N 1
ATOM 1356 C CA . ASN A 1 175 ? 4.081 -7.386 0.371 1.00 97.69 175 ASN A CA 1
ATOM 1357 C C . ASN A 1 175 ? 3.330 -6.207 1.033 1.00 97.69 175 ASN A C 1
ATOM 1359 O O . ASN A 1 175 ? 2.841 -6.331 2.156 1.00 97.69 175 ASN A O 1
ATOM 1363 N N . GLN A 1 176 ? 3.208 -5.042 0.377 1.00 97.94 176 GLN A N 1
ATOM 1364 C CA . GLN A 1 176 ? 2.392 -3.951 0.937 1.00 97.94 176 GLN A CA 1
ATOM 1365 C C . GLN A 1 176 ? 0.893 -4.263 0.896 1.00 97.94 176 GLN A C 1
ATOM 1367 O O . GLN A 1 176 ? 0.184 -3.859 1.819 1.00 97.94 176 GLN A O 1
ATOM 1372 N N . ARG A 1 177 ? 0.409 -4.985 -0.119 1.00 98.19 177 ARG A N 1
ATOM 1373 C CA . ARG A 1 177 ? -0.977 -5.467 -0.174 1.00 98.19 177 ARG A CA 1
ATOM 1374 C C . ARG A 1 177 ? -1.292 -6.457 0.944 1.00 98.19 177 ARG A C 1
ATOM 1376 O O . ARG A 1 177 ? -2.345 -6.348 1.565 1.00 98.19 177 ARG A O 1
ATOM 1383 N N . ASP A 1 178 ? -0.384 -7.375 1.244 1.00 98.38 178 ASP A N 1
ATOM 1384 C CA . ASP A 1 178 ? -0.579 -8.332 2.335 1.00 98.38 178 ASP A CA 1
ATOM 1385 C C . ASP A 1 178 ? -0.621 -7.632 3.695 1.00 98.38 178 ASP A C 1
ATOM 1387 O O . ASP A 1 178 ? -1.473 -7.921 4.537 1.00 98.38 178 ASP A O 1
ATOM 1391 N N . LEU A 1 179 ? 0.262 -6.651 3.903 1.00 97.50 179 LEU A N 1
ATOM 1392 C CA . LEU A 1 179 ? 0.249 -5.826 5.112 1.00 97.50 179 LEU A CA 1
ATOM 1393 C C . LEU A 1 179 ? -1.029 -4.985 5.218 1.00 97.50 179 LEU A C 1
ATOM 1395 O O . LEU A 1 179 ? -1.537 -4.806 6.324 1.00 97.50 179 LEU A O 1
ATOM 1399 N N . LYS A 1 180 ? -1.560 -4.498 4.090 1.00 97.50 180 LYS A N 1
ATOM 1400 C CA . LYS A 1 180 ? -2.851 -3.801 4.032 1.00 97.50 180 LYS A CA 1
ATOM 1401 C C . LYS A 1 180 ? -3.975 -4.702 4.529 1.00 97.50 180 LYS A C 1
ATOM 1403 O O . LYS A 1 180 ? -4.691 -4.325 5.451 1.00 97.50 180 LYS A O 1
ATOM 1408 N N . LEU A 1 181 ? -4.050 -5.923 4.003 1.00 98.19 181 LEU A N 1
ATOM 1409 C CA . LEU A 1 181 ? -5.054 -6.901 4.410 1.00 98.19 181 LEU A CA 1
ATOM 1410 C C . LEU A 1 181 ? -4.977 -7.219 5.911 1.00 98.19 181 LEU A C 1
ATOM 1412 O O . LEU A 1 181 ? -6.001 -7.260 6.588 1.00 98.19 181 LEU A O 1
ATOM 1416 N N . GLN A 1 182 ? -3.770 -7.406 6.451 1.00 97.31 182 GLN A N 1
ATOM 1417 C CA . GLN A 1 182 ? -3.580 -7.638 7.888 1.00 97.31 182 GLN A CA 1
ATOM 1418 C C . GLN A 1 182 ? -4.062 -6.452 8.731 1.00 97.31 182 GLN A C 1
ATOM 1420 O O . GLN A 1 182 ? -4.754 -6.646 9.731 1.00 97.31 182 GLN A O 1
ATOM 1425 N N . SER A 1 183 ? -3.728 -5.225 8.325 1.00 96.19 183 SER A N 1
ATOM 1426 C CA . SER A 1 183 ? -4.213 -4.012 8.984 1.00 96.19 183 SER A CA 1
ATOM 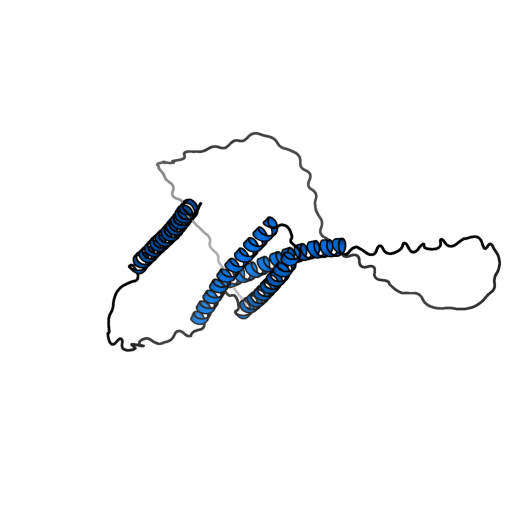1427 C C . SER A 1 183 ? -5.741 -3.917 8.960 1.00 96.19 183 SER A C 1
ATOM 1429 O O . SER A 1 183 ? -6.334 -3.605 9.991 1.00 96.19 183 SER A O 1
ATOM 1431 N N . ASP A 1 184 ? -6.381 -4.252 7.841 1.00 97.56 184 ASP A N 1
ATOM 1432 C CA . ASP A 1 184 ? -7.840 -4.190 7.700 1.00 97.56 184 ASP A CA 1
ATOM 1433 C C . ASP A 1 184 ? -8.545 -5.196 8.611 1.00 97.56 184 ASP A C 1
ATOM 1435 O O . ASP A 1 184 ? -9.543 -4.865 9.255 1.00 97.56 184 ASP A O 1
ATOM 1439 N N . VAL A 1 185 ? -8.002 -6.411 8.730 1.00 97.25 185 VAL A N 1
ATOM 1440 C CA . VAL A 1 185 ? -8.498 -7.414 9.684 1.00 97.25 185 VAL A CA 1
ATOM 1441 C C . VAL A 1 185 ? -8.414 -6.881 11.115 1.00 97.25 185 VAL A C 1
ATOM 1443 O O . VAL A 1 185 ? -9.409 -6.911 11.835 1.00 97.25 185 VAL A O 1
ATOM 1446 N N . LEU A 1 186 ? -7.267 -6.323 11.515 1.00 96.06 186 LEU A N 1
ATOM 1447 C CA . LEU A 1 186 ? -7.080 -5.788 12.868 1.00 96.06 186 LEU A CA 1
ATOM 1448 C C . LEU A 1 186 ? -8.025 -4.621 13.177 1.00 96.06 186 LEU A C 1
ATOM 1450 O O . LEU A 1 186 ? -8.595 -4.554 14.267 1.00 96.06 186 LEU A O 1
ATOM 1454 N N . VAL A 1 187 ? -8.213 -3.710 12.221 1.00 97.00 187 VAL A N 1
ATOM 1455 C CA . VAL A 1 187 ? -9.144 -2.582 12.353 1.00 97.00 187 VAL A CA 1
ATOM 1456 C C . VAL A 1 187 ? -10.581 -3.086 12.487 1.00 97.00 187 VAL A C 1
ATOM 1458 O O . VAL A 1 187 ? -11.316 -2.613 13.355 1.00 97.00 187 VAL A O 1
ATOM 1461 N N . ASN A 1 188 ? -10.989 -4.065 11.679 1.00 96.25 188 ASN A N 1
ATOM 1462 C CA . ASN A 1 188 ? -12.331 -4.643 11.749 1.00 96.25 188 ASN A CA 1
ATOM 1463 C C . ASN A 1 188 ? -12.588 -5.360 13.080 1.00 96.25 188 ASN A C 1
ATOM 1465 O O . ASN A 1 188 ? -13.631 -5.138 13.701 1.00 96.25 188 ASN A O 1
ATOM 1469 N N . ASP A 1 189 ? -11.625 -6.145 13.561 1.00 95.06 189 ASP A N 1
ATOM 1470 C CA . ASP A 1 189 ? -11.698 -6.803 14.867 1.00 95.06 189 ASP A CA 1
ATOM 1471 C C . ASP A 1 189 ? -11.816 -5.781 16.004 1.00 95.06 189 ASP A C 1
ATOM 1473 O O . ASP A 1 189 ? -12.614 -5.950 16.931 1.00 95.06 189 ASP A O 1
ATOM 1477 N N . TRP A 1 190 ? -11.047 -4.693 15.932 1.00 94.94 190 TRP A N 1
ATOM 1478 C CA . TRP A 1 190 ? -11.118 -3.609 16.907 1.00 94.94 190 TRP A CA 1
ATOM 1479 C C . TRP A 1 190 ? -12.488 -2.914 16.891 1.00 94.94 190 TRP A C 1
ATOM 1481 O O . TRP A 1 190 ? -13.098 -2.732 17.949 1.00 94.94 190 TRP A O 1
ATOM 1491 N N . ARG A 1 191 ? -13.037 -2.608 15.704 1.00 94.56 191 ARG A N 1
ATOM 1492 C CA . ARG A 1 191 ? -14.391 -2.040 15.556 1.00 94.56 191 ARG A CA 1
ATOM 1493 C C . ARG A 1 191 ? -15.459 -2.972 16.133 1.00 94.56 191 ARG A C 1
ATOM 1495 O O . ARG A 1 191 ? -16.395 -2.499 16.775 1.00 94.56 191 ARG A O 1
ATOM 1502 N N . ALA A 1 192 ? -15.335 -4.283 15.920 1.00 92.31 192 ALA A N 1
ATOM 1503 C CA . ALA A 1 192 ? -16.276 -5.273 16.441 1.00 92.31 192 ALA A CA 1
ATOM 1504 C C . ALA A 1 192 ? -16.269 -5.320 17.979 1.00 92.31 192 ALA A C 1
ATOM 1506 O O . ALA A 1 192 ? -17.329 -5.224 18.597 1.00 92.31 192 ALA A O 1
ATOM 1507 N N . LYS A 1 193 ? -15.081 -5.371 18.596 1.00 90.88 193 LYS A N 1
ATOM 1508 C CA . LYS A 1 193 ? -14.923 -5.348 20.063 1.00 90.88 193 LYS A CA 1
ATOM 1509 C C . LYS A 1 193 ? -15.464 -4.064 20.684 1.00 90.88 193 LYS A C 1
ATOM 1511 O O . LYS A 1 193 ? -16.094 -4.096 21.736 1.00 90.88 193 LYS A O 1
ATOM 1516 N N . ARG A 1 194 ? -15.254 -2.926 20.021 1.00 87.69 194 ARG A N 1
ATOM 1517 C CA . ARG A 1 194 ? -15.788 -1.643 20.487 1.00 87.69 194 ARG A CA 1
ATOM 1518 C C . ARG A 1 194 ? -17.317 -1.624 20.484 1.00 87.69 194 ARG A C 1
ATOM 1520 O O . ARG A 1 194 ? -17.920 -1.206 21.466 1.00 87.69 194 ARG A O 1
ATOM 1527 N N . LYS A 1 195 ? -17.942 -2.129 19.416 1.00 87.19 195 LYS A N 1
ATOM 1528 C CA . LYS A 1 195 ? -19.408 -2.248 19.324 1.00 87.19 195 LYS A CA 1
ATOM 1529 C C . LYS A 1 195 ? -19.989 -3.160 20.406 1.00 87.19 195 LYS A C 1
ATOM 1531 O O . LYS A 1 195 ? -21.092 -2.907 20.876 1.00 87.19 195 LYS A O 1
ATOM 1536 N N . GLU A 1 196 ? -19.272 -4.213 20.799 1.00 85.00 196 GLU A N 1
ATOM 1537 C CA . GLU A 1 196 ? -19.673 -5.081 21.912 1.00 85.00 196 GLU A CA 1
ATOM 1538 C C . GLU A 1 196 ? -19.632 -4.343 23.258 1.00 85.00 196 GLU A C 1
ATOM 1540 O O . GLU A 1 196 ? -20.548 -4.502 24.057 1.00 85.00 196 GLU A O 1
ATOM 1545 N N . LEU A 1 197 ? -18.628 -3.487 23.476 1.00 81.06 197 LEU A N 1
ATOM 1546 C CA . LEU A 1 197 ? -18.504 -2.674 24.690 1.00 81.06 197 LEU A CA 1
ATOM 1547 C C . LEU A 1 197 ? -19.569 -1.567 24.784 1.00 81.06 197 LEU A C 1
ATOM 1549 O O . LEU A 1 197 ? -20.037 -1.250 25.873 1.00 81.06 197 LEU A O 1
ATOM 1553 N N . GLU A 1 198 ? -19.943 -0.971 23.649 1.00 75.50 198 GLU A N 1
ATOM 1554 C CA . GLU A 1 198 ? -21.002 0.047 23.567 1.00 75.50 198 GLU A CA 1
ATOM 1555 C C . GLU A 1 198 ? -22.411 -0.561 23.653 1.00 75.50 198 GLU A C 1
ATOM 1557 O O . GLU A 1 198 ? -23.385 0.149 23.922 1.00 75.50 198 GLU A O 1
ATOM 1562 N N . ARG A 1 199 ? -22.547 -1.878 23.453 1.00 74.06 199 ARG A N 1
ATOM 1563 C CA . ARG A 1 199 ? -23.824 -2.562 23.632 1.00 74.06 199 ARG A CA 1
ATOM 1564 C C . ARG A 1 199 ? -24.156 -2.576 25.128 1.00 74.06 199 ARG A C 1
ATOM 1566 O O . ARG A 1 199 ? -23.345 -3.056 25.920 1.00 74.06 199 ARG A O 1
ATOM 1573 N N . PRO A 1 200 ? -25.344 -2.096 25.544 1.00 67.44 200 PRO A N 1
ATOM 1574 C CA . PRO A 1 200 ? -25.731 -2.177 26.944 1.00 67.44 200 PRO A CA 1
ATOM 1575 C C . PRO A 1 200 ? -25.684 -3.643 27.394 1.00 67.44 200 PRO A C 1
ATOM 1577 O O . PRO A 1 200 ? -26.006 -4.522 26.577 1.00 67.44 200 PRO A O 1
ATOM 1580 N N . PRO A 1 201 ? -25.325 -3.924 28.665 1.00 62.22 201 PRO A N 1
ATOM 1581 C CA . PRO A 1 201 ? -25.462 -5.256 29.232 1.00 62.22 201 PRO A CA 1
ATOM 1582 C C . PRO A 1 201 ? -26.914 -5.661 29.023 1.00 62.22 201 PRO A C 1
ATOM 1584 O O . PRO A 1 201 ? -27.824 -5.111 29.640 1.00 62.22 201 PRO A O 1
ATOM 1587 N N . SER A 1 202 ? -27.158 -6.528 28.047 1.00 61.91 202 SER A N 1
ATOM 1588 C CA . SER A 1 202 ? -28.516 -6.950 27.767 1.00 61.91 202 SER A CA 1
ATOM 1589 C C . SER A 1 202 ? -28.927 -7.797 28.961 1.00 61.91 202 SER A C 1
ATOM 1591 O O . SER A 1 202 ? -28.342 -8.855 29.194 1.00 61.91 202 SER A O 1
ATOM 1593 N N . GLU A 1 203 ? -29.927 -7.342 29.714 1.00 49.47 203 GLU A N 1
ATOM 1594 C CA . GLU A 1 203 ? -30.733 -8.195 30.586 1.00 49.47 203 GLU A CA 1
ATOM 1595 C C . GLU A 1 203 ? -31.510 -9.176 29.696 1.00 49.47 203 GLU A C 1
ATOM 1597 O O . GLU A 1 203 ? -32.715 -9.090 29.503 1.00 49.47 203 GLU A O 1
ATOM 1602 N N . SER A 1 204 ? -30.796 -10.092 29.053 1.00 46.62 204 SER A N 1
ATOM 1603 C CA . SER A 1 204 ? -31.377 -11.196 28.306 1.00 46.62 204 SER A CA 1
ATOM 1604 C C . SER A 1 204 ? -30.764 -12.484 28.824 1.00 46.62 204 SER A C 1
ATOM 1606 O O . SER A 1 204 ? -30.163 -13.270 28.090 1.00 46.62 204 SER A O 1
ATOM 1608 N N . GLY A 1 205 ? -30.953 -12.709 30.124 1.00 53.75 205 GLY A N 1
ATOM 1609 C CA . GLY A 1 205 ? -31.245 -14.059 30.560 1.00 53.75 205 GLY A CA 1
ATOM 1610 C C . GLY A 1 205 ? -32.481 -14.510 29.784 1.00 53.75 205 GLY A C 1
ATOM 1611 O O . GLY A 1 205 ? -33.513 -13.853 29.829 1.00 53.75 205 GLY A O 1
ATOM 1612 N N . LEU A 1 206 ? -32.362 -15.625 29.066 1.00 50.78 206 LEU A N 1
ATOM 1613 C CA . LEU A 1 206 ? -33.456 -16.308 28.367 1.00 50.78 206 LEU A CA 1
ATOM 1614 C C . LEU A 1 206 ? -33.886 -15.688 27.020 1.00 50.78 206 LEU A C 1
ATOM 1616 O O . LEU A 1 206 ? -35.032 -15.301 26.826 1.00 50.78 206 LEU A O 1
ATOM 1620 N N . SER A 1 207 ? -33.023 -15.767 26.003 1.00 42.78 207 SER A N 1
ATOM 1621 C CA . SER A 1 207 ? -33.521 -16.106 24.661 1.00 42.78 207 SER A CA 1
ATOM 1622 C C . SER A 1 207 ? -33.238 -17.580 24.387 1.00 42.78 207 SER A C 1
ATOM 1624 O O . SER A 1 207 ? -32.344 -17.950 23.630 1.00 42.78 207 SER A O 1
ATOM 1626 N N . LEU A 1 208 ? -34.026 -18.445 25.032 1.00 46.09 208 LEU A N 1
ATOM 1627 C CA . LEU A 1 208 ? -34.274 -19.805 24.559 1.00 46.09 208 LEU A CA 1
ATOM 1628 C C . LEU A 1 208 ? -35.065 -19.701 23.247 1.00 46.09 208 LEU A C 1
ATOM 1630 O O . LEU A 1 208 ? -36.263 -19.973 23.190 1.00 46.09 208 LEU A O 1
ATOM 1634 N N . LYS A 1 209 ? -34.399 -19.301 22.159 1.00 46.81 209 LYS A N 1
ATOM 1635 C CA . LYS A 1 209 ? -34.896 -19.584 20.814 1.00 46.81 209 LYS A CA 1
ATOM 1636 C C . LYS A 1 209 ? -34.748 -21.085 20.593 1.00 46.81 209 LYS A C 1
ATOM 1638 O O . LYS A 1 209 ? -33.726 -21.561 20.121 1.00 46.81 209 LYS A O 1
ATOM 1643 N N . SER A 1 210 ? -35.777 -21.804 21.044 1.00 47.59 210 SER A N 1
ATOM 1644 C CA . SER A 1 210 ? -36.217 -23.139 20.640 1.00 47.59 210 SER A CA 1
ATOM 1645 C C . SER A 1 210 ? -35.296 -23.816 19.617 1.00 47.59 210 SER A C 1
ATOM 1647 O O . SER A 1 210 ? -35.563 -23.805 18.414 1.00 47.59 210 SER A O 1
ATOM 1649 N N . ALA A 1 211 ? -34.248 -24.470 20.116 1.00 45.75 211 ALA A N 1
ATOM 1650 C CA . ALA A 1 211 ? -33.515 -25.483 19.378 1.00 45.75 211 ALA A CA 1
ATOM 1651 C C . ALA A 1 211 ? -34.404 -26.730 19.267 1.00 45.75 211 ALA A C 1
ATOM 1653 O O . ALA A 1 211 ? -34.267 -27.694 20.018 1.00 45.75 211 ALA A O 1
ATOM 1654 N N . LYS A 1 212 ? -35.348 -26.715 18.322 1.00 44.53 212 LYS A N 1
ATOM 1655 C CA . LYS A 1 212 ? -35.930 -27.958 17.821 1.00 44.53 212 LYS A CA 1
ATOM 1656 C C . LYS A 1 212 ? -34.916 -28.576 16.865 1.00 44.53 212 LYS A C 1
ATOM 1658 O O . LYS A 1 212 ? -34.859 -28.240 15.691 1.00 44.53 212 LYS A O 1
ATOM 1663 N N . SER A 1 213 ? -34.065 -29.409 17.464 1.00 51.44 213 SER A N 1
ATOM 1664 C CA . SER A 1 213 ? -33.507 -30.650 16.923 1.00 51.44 213 SER A CA 1
ATOM 1665 C C . SER A 1 213 ? -33.747 -30.882 15.429 1.00 51.44 213 SER A C 1
ATOM 1667 O O . SER A 1 213 ? -34.842 -31.297 15.070 1.00 51.44 213 SER A O 1
ATOM 1669 N N . VAL A 1 214 ? -32.699 -30.725 14.609 1.00 42.28 214 VAL A N 1
ATOM 1670 C CA . VAL A 1 214 ? -32.314 -31.717 13.590 1.00 42.28 214 VAL A CA 1
ATOM 1671 C C . VAL A 1 214 ? -30.786 -31.681 13.420 1.00 42.28 214 VAL A C 1
ATOM 1673 O O . VAL A 1 214 ? -30.229 -30.765 12.828 1.00 42.28 214 VAL A O 1
ATOM 1676 N N . LYS A 1 215 ? -30.149 -32.746 13.922 1.00 36.41 215 LYS A N 1
ATOM 1677 C CA . LYS A 1 215 ? -28.848 -33.315 13.520 1.00 36.41 215 LYS A CA 1
ATOM 1678 C C . LYS A 1 215 ? -27.567 -32.536 13.863 1.00 36.41 215 LYS A C 1
ATOM 1680 O O . LYS A 1 215 ? -27.039 -31.740 13.096 1.00 36.41 215 LYS A O 1
ATOM 1685 N N . SER A 1 216 ? -26.983 -32.912 14.995 1.00 46.62 216 SER A N 1
ATOM 1686 C CA . SER A 1 216 ? -25.546 -32.820 15.227 1.00 46.62 216 SER A CA 1
ATOM 1687 C C . SER A 1 216 ? -24.785 -33.740 14.264 1.00 46.62 216 SER A C 1
ATOM 1689 O O . SER A 1 216 ? -25.113 -34.916 14.129 1.00 46.62 216 SER A O 1
ATOM 1691 N N . TYR A 1 217 ? -23.711 -33.231 13.664 1.00 42.97 217 TYR A N 1
ATOM 1692 C CA . TYR A 1 217 ? -22.512 -34.033 13.441 1.00 42.97 217 TYR A CA 1
ATOM 1693 C C . TYR A 1 217 ? -21.296 -33.172 13.768 1.00 42.97 217 TYR A C 1
ATOM 1695 O O . TYR A 1 217 ? -21.044 -32.131 13.167 1.00 42.97 217 TYR A O 1
ATOM 1703 N N . ALA A 1 218 ? -20.576 -33.596 14.798 1.00 53.56 218 ALA A N 1
ATOM 1704 C CA . ALA A 1 218 ? -19.296 -33.045 15.190 1.00 53.56 218 ALA A CA 1
ATOM 1705 C C . ALA A 1 218 ? -18.328 -33.052 13.994 1.00 53.56 218 ALA A C 1
ATOM 1707 O O . ALA A 1 218 ? -18.091 -34.109 13.416 1.00 53.56 218 ALA A O 1
ATOM 1708 N N . SER A 1 219 ? -17.744 -31.906 13.624 1.00 46.72 219 SER A N 1
ATOM 1709 C CA . SER A 1 219 ? -16.713 -31.896 12.573 1.00 46.72 219 SER A CA 1
ATOM 1710 C C . SER A 1 219 ? -15.760 -30.693 12.618 1.00 46.72 219 SER A C 1
ATOM 1712 O O . SER A 1 219 ? -15.441 -30.093 11.601 1.00 46.72 219 SER A O 1
ATOM 1714 N N . SER A 1 220 ? -15.241 -30.339 13.798 1.00 52.16 220 SER A N 1
ATOM 1715 C CA . SER A 1 220 ? -14.120 -29.378 13.888 1.00 52.16 220 SER A CA 1
ATOM 1716 C C . SER A 1 220 ? -12.735 -30.052 13.853 1.00 52.16 220 SER A C 1
ATOM 1718 O O . SER A 1 220 ? -11.724 -29.361 13.791 1.00 52.16 220 SER A O 1
ATOM 1720 N N . ARG A 1 221 ? -12.655 -31.394 13.876 1.00 51.31 221 ARG A N 1
ATOM 1721 C CA . ARG A 1 221 ? -11.390 -32.159 13.740 1.00 51.31 221 ARG A CA 1
ATOM 1722 C C . ARG A 1 221 ? -11.272 -32.961 12.437 1.00 51.31 221 ARG A C 1
ATOM 1724 O O . ARG A 1 221 ? -10.170 -33.397 12.116 1.00 51.31 221 ARG A O 1
ATOM 1731 N N . ASN A 1 222 ? -12.356 -33.126 11.672 1.00 53.00 222 ASN A N 1
ATOM 1732 C CA . ASN A 1 222 ? -12.317 -33.818 10.376 1.00 53.00 222 ASN A CA 1
ATOM 1733 C C . ASN A 1 222 ? -11.976 -32.883 9.204 1.00 53.00 222 ASN A C 1
ATOM 1735 O O . ASN A 1 222 ? -11.420 -33.369 8.224 1.00 53.00 222 ASN A O 1
ATOM 1739 N N . SER A 1 223 ? -12.179 -31.562 9.317 1.00 62.97 223 SER A N 1
ATOM 1740 C CA . SER A 1 223 ? -11.910 -30.642 8.197 1.00 62.97 223 SER A CA 1
ATOM 1741 C C . SER A 1 223 ? -10.426 -30.548 7.818 1.00 62.97 223 SER A C 1
ATOM 1743 O O . SER A 1 223 ? -10.107 -30.360 6.650 1.00 62.97 223 SER A O 1
ATOM 1745 N N . LEU A 1 224 ? -9.491 -30.749 8.758 1.00 66.81 224 LEU A N 1
ATOM 1746 C CA . LEU A 1 224 ? -8.055 -30.782 8.442 1.00 66.81 224 LEU A CA 1
ATOM 1747 C C . LEU A 1 224 ? -7.644 -32.062 7.706 1.00 66.81 224 LEU A C 1
ATOM 1749 O O . LEU A 1 224 ? -6.809 -32.006 6.805 1.00 66.81 224 LEU A O 1
ATOM 1753 N N . LYS A 1 225 ? -8.231 -33.212 8.064 1.00 79.00 225 LYS A N 1
ATOM 1754 C CA . LYS A 1 225 ? -7.999 -34.475 7.346 1.00 79.00 225 LYS A CA 1
ATOM 1755 C C . LYS A 1 225 ? -8.608 -34.424 5.948 1.00 79.00 225 LYS A C 1
ATOM 1757 O O . LYS A 1 225 ? -7.969 -34.851 4.995 1.00 79.00 225 LYS A O 1
ATOM 1762 N N . GLU A 1 226 ? -9.800 -33.853 5.833 1.00 74.88 226 GLU A N 1
ATOM 1763 C CA . GLU A 1 226 ? -10.495 -33.658 4.563 1.00 74.88 226 GLU A CA 1
ATOM 1764 C C . GLU A 1 226 ? -9.746 -32.672 3.657 1.00 74.88 226 GLU A C 1
ATOM 1766 O O . GLU A 1 226 ? -9.468 -32.987 2.504 1.00 74.88 226 GLU A O 1
ATOM 1771 N N . ARG A 1 227 ? -9.267 -31.546 4.202 1.00 79.06 227 ARG A N 1
ATOM 1772 C CA . ARG A 1 227 ? -8.409 -30.596 3.477 1.00 79.06 227 ARG A CA 1
ATOM 1773 C C . ARG A 1 227 ? -7.089 -31.222 3.022 1.00 79.06 227 ARG A C 1
ATOM 1775 O O . ARG A 1 227 ? -6.643 -30.948 1.912 1.00 79.06 227 ARG A O 1
ATOM 1782 N N . LYS A 1 228 ? -6.460 -32.058 3.858 1.00 87.75 228 LYS A N 1
ATOM 1783 C CA . LYS A 1 228 ? -5.232 -32.779 3.487 1.00 87.75 228 LYS A CA 1
ATOM 1784 C C . LYS A 1 228 ? -5.490 -33.772 2.351 1.00 87.75 228 LYS A C 1
ATOM 1786 O O . LYS A 1 228 ? -4.700 -33.821 1.418 1.00 87.75 228 LYS A O 1
ATOM 1791 N N . ARG A 1 229 ? -6.608 -34.502 2.406 1.00 88.44 229 ARG A N 1
ATOM 1792 C CA . ARG A 1 229 ? -7.020 -35.437 1.352 1.00 88.44 229 ARG A CA 1
ATOM 1793 C C . ARG A 1 229 ? -7.250 -34.723 0.018 1.00 88.44 229 ARG A C 1
ATOM 1795 O O . ARG A 1 229 ? -6.705 -35.161 -0.983 1.00 88.44 229 ARG A O 1
ATOM 1802 N N . LEU A 1 230 ? -7.974 -33.603 0.020 1.00 88.31 230 LEU A N 1
ATOM 1803 C CA . LEU A 1 230 ? -8.237 -32.827 -1.200 1.00 88.31 230 LEU A CA 1
ATOM 1804 C C . LEU A 1 230 ? -6.951 -32.282 -1.840 1.00 88.31 230 LEU A C 1
ATOM 1806 O O . LEU A 1 230 ? -6.824 -32.245 -3.058 1.00 88.31 230 LEU A O 1
ATOM 1810 N N . MET A 1 231 ? -5.973 -31.878 -1.026 1.00 88.06 231 MET A N 1
ATOM 1811 C CA . MET A 1 231 ? -4.678 -31.408 -1.526 1.00 88.06 231 MET A CA 1
ATOM 1812 C C . MET A 1 231 ? -3.846 -32.539 -2.146 1.00 88.06 231 MET A C 1
ATOM 1814 O O . MET A 1 231 ? -3.172 -32.331 -3.152 1.00 88.06 231 MET A O 1
ATOM 1818 N N . GLU A 1 232 ? -3.880 -33.727 -1.544 1.00 89.81 232 GLU A N 1
ATOM 1819 C CA . GLU A 1 232 ? -3.199 -34.913 -2.066 1.00 89.81 232 GLU A CA 1
ATOM 1820 C C . GLU A 1 232 ? -3.845 -35.404 -3.370 1.00 89.81 232 GLU A C 1
ATOM 1822 O O . GLU A 1 232 ? -3.136 -35.705 -4.326 1.00 89.81 232 GLU A O 1
ATOM 1827 N N . GLU A 1 233 ? -5.176 -35.378 -3.449 1.00 89.94 233 GLU A N 1
ATOM 1828 C CA . GLU A 1 233 ? -5.949 -35.697 -4.653 1.00 89.94 233 GLU A CA 1
ATOM 1829 C C . GLU A 1 233 ? -5.629 -34.734 -5.806 1.00 89.94 233 GLU A C 1
ATOM 1831 O O . GLU A 1 233 ? -5.238 -35.178 -6.884 1.00 89.94 233 GLU A O 1
ATOM 1836 N N . ALA A 1 234 ? -5.640 -33.422 -5.554 1.00 91.00 234 ALA A N 1
ATOM 1837 C CA . ALA A 1 234 ? -5.269 -32.423 -6.558 1.00 91.00 234 ALA A CA 1
ATOM 1838 C C . ALA A 1 234 ? -3.815 -32.579 -7.049 1.00 91.00 234 ALA A C 1
ATOM 1840 O O . ALA A 1 234 ? -3.508 -32.328 -8.216 1.00 91.00 234 ALA A O 1
ATOM 1841 N N . LYS A 1 235 ? -2.900 -33.011 -6.171 1.00 93.94 235 LYS A N 1
ATOM 1842 C CA . LYS A 1 235 ? -1.506 -33.277 -6.550 1.00 93.94 235 LYS A CA 1
ATOM 1843 C C . LYS A 1 235 ? -1.398 -34.483 -7.486 1.00 93.94 235 LYS A C 1
ATOM 1845 O O . LYS A 1 235 ? -0.638 -34.425 -8.452 1.00 93.94 235 LYS A O 1
ATOM 1850 N N . LEU A 1 236 ? -2.150 -35.547 -7.213 1.00 93.50 236 LEU A N 1
ATOM 1851 C CA . LEU A 1 236 ? -2.187 -36.737 -8.064 1.00 93.50 236 LEU A CA 1
ATOM 1852 C C . LEU A 1 236 ? -2.821 -36.436 -9.427 1.00 93.50 236 LEU A C 1
ATOM 1854 O O . LEU A 1 236 ? -2.278 -36.852 -10.448 1.00 93.50 236 LEU A O 1
ATOM 1858 N N . GLU A 1 237 ? -3.903 -35.657 -9.468 1.00 91.31 237 GLU A N 1
ATOM 1859 C CA . GLU A 1 237 ? -4.524 -35.233 -10.731 1.00 91.31 237 GLU A CA 1
ATOM 1860 C C . GLU A 1 237 ? -3.572 -34.399 -11.595 1.00 91.31 237 GLU A C 1
ATOM 1862 O O . GLU A 1 237 ? -3.455 -34.629 -12.800 1.00 91.31 237 GLU A O 1
ATOM 1867 N N . MET A 1 238 ? -2.838 -33.465 -10.985 1.00 92.94 238 MET A N 1
ATOM 1868 C CA . MET A 1 238 ? -1.847 -32.653 -11.694 1.00 92.94 238 MET A CA 1
ATOM 1869 C C . MET A 1 238 ? -0.717 -33.509 -12.277 1.00 92.94 238 MET A C 1
ATOM 1871 O O . MET A 1 238 ? -0.280 -33.275 -13.405 1.00 92.94 238 MET A O 1
ATOM 1875 N N . GLN A 1 239 ? -0.253 -34.511 -11.526 1.00 92.75 239 GLN A N 1
ATOM 1876 C CA . GLN A 1 239 ? 0.772 -35.434 -12.001 1.00 92.75 239 GLN A CA 1
ATOM 1877 C C . GLN A 1 239 ? 0.264 -36.270 -13.184 1.00 92.75 239 GLN A C 1
ATOM 1879 O O . GLN A 1 239 ? 0.933 -36.325 -14.214 1.00 92.75 239 GLN A O 1
ATOM 1884 N N . ALA A 1 240 ? -0.941 -36.836 -13.081 1.00 93.12 240 ALA A N 1
ATOM 1885 C CA . ALA A 1 240 ? -1.549 -37.611 -14.160 1.00 93.12 240 ALA A CA 1
ATOM 1886 C C . ALA A 1 240 ? -1.757 -36.772 -15.434 1.00 93.12 240 ALA A C 1
ATOM 1888 O O . ALA A 1 240 ? -1.541 -37.252 -16.548 1.00 93.12 240 ALA A O 1
ATOM 1889 N N . LEU A 1 241 ? -2.134 -35.497 -15.288 1.00 93.38 241 LEU A N 1
ATOM 1890 C CA . LEU A 1 241 ? -2.265 -34.584 -16.422 1.00 93.38 241 LEU A CA 1
ATOM 1891 C C . LEU A 1 241 ? -0.916 -34.325 -17.105 1.00 93.38 241 LEU A C 1
ATOM 1893 O O . LEU A 1 241 ? -0.848 -34.301 -18.335 1.00 93.38 241 LEU A O 1
ATOM 1897 N N . LYS A 1 242 ? 0.151 -34.155 -16.319 1.00 93.56 242 LYS A N 1
ATOM 1898 C CA . LYS A 1 242 ? 1.505 -33.940 -16.837 1.00 93.56 242 LYS A CA 1
ATOM 1899 C C . LYS A 1 242 ? 2.018 -35.167 -17.594 1.00 93.56 242 LYS A C 1
ATOM 1901 O O . LYS A 1 242 ? 2.481 -35.019 -18.719 1.00 93.56 242 LYS A O 1
ATOM 1906 N N . GLU A 1 243 ? 1.861 -36.360 -17.023 1.00 92.50 243 GLU A N 1
ATOM 1907 C CA . GLU A 1 243 ? 2.225 -37.625 -17.679 1.00 92.50 243 GLU A CA 1
ATOM 1908 C C . GLU A 1 243 ? 1.441 -37.822 -18.984 1.00 92.50 243 GLU A C 1
ATOM 1910 O O . GLU A 1 243 ? 2.007 -38.196 -20.009 1.00 92.50 243 GLU A O 1
ATOM 1915 N N . LYS A 1 244 ? 0.146 -37.477 -19.001 1.00 93.81 244 LYS A N 1
ATOM 1916 C CA . LYS A 1 244 ? -0.665 -37.527 -20.225 1.00 93.81 244 LYS A CA 1
ATOM 1917 C C . LYS A 1 244 ? -0.140 -36.587 -21.315 1.00 93.81 244 LYS A C 1
ATOM 1919 O O . LYS A 1 244 ? -0.110 -36.973 -22.481 1.00 93.81 244 LYS A O 1
ATOM 1924 N N . GLN A 1 245 ? 0.255 -35.365 -20.960 1.00 92.56 245 GLN A N 1
ATOM 1925 C CA . GLN A 1 245 ? 0.829 -34.412 -21.917 1.00 92.56 245 GLN A CA 1
ATOM 1926 C C . GLN A 1 245 ? 2.191 -34.873 -22.449 1.00 92.56 245 GLN A C 1
ATOM 1928 O O . GLN A 1 245 ? 2.502 -34.646 -23.617 1.00 92.56 245 GLN A O 1
ATOM 1933 N N . GLU A 1 246 ? 2.994 -35.517 -21.606 1.00 93.06 246 GLU A N 1
ATOM 1934 C CA . GLU A 1 246 ? 4.297 -36.063 -21.981 1.00 93.06 246 GLU A CA 1
ATOM 1935 C C . GLU A 1 246 ? 4.156 -37.243 -22.947 1.00 93.06 246 GLU A C 1
ATOM 1937 O O . GLU A 1 246 ? 4.744 -37.212 -24.025 1.00 93.06 246 GLU A O 1
ATOM 1942 N N . LEU A 1 247 ? 3.271 -38.199 -22.650 1.00 92.50 247 LEU A N 1
ATOM 1943 C CA . LEU A 1 247 ? 2.963 -39.308 -23.560 1.00 92.50 247 LEU A CA 1
ATOM 1944 C C . LEU A 1 247 ? 2.394 -38.822 -24.894 1.00 92.50 247 LEU A C 1
ATOM 1946 O O . LEU A 1 247 ? 2.719 -39.362 -25.947 1.00 92.50 247 LEU A O 1
ATOM 1950 N N . GLN A 1 248 ? 1.550 -37.790 -24.873 1.00 90.44 248 GLN A N 1
ATOM 1951 C CA . GLN A 1 248 ? 1.023 -37.209 -26.104 1.00 90.44 248 GLN A CA 1
ATOM 1952 C C . GLN A 1 248 ? 2.143 -36.602 -26.962 1.00 90.44 248 GLN A C 1
ATOM 1954 O O . GLN A 1 248 ? 2.147 -36.779 -28.178 1.00 90.44 248 GLN A O 1
ATOM 1959 N N . ARG A 1 249 ? 3.119 -35.940 -26.333 1.00 90.00 249 ARG A N 1
ATOM 1960 C CA . ARG A 1 249 ? 4.298 -35.404 -27.020 1.00 90.00 249 ARG A CA 1
ATOM 1961 C C . ARG A 1 249 ? 5.176 -36.516 -27.598 1.00 90.00 249 ARG A C 1
ATOM 1963 O O . ARG A 1 249 ? 5.608 -36.399 -28.739 1.00 90.00 249 ARG A O 1
ATOM 1970 N N . GLU A 1 250 ? 5.405 -37.584 -26.841 1.00 87.38 250 GLU A N 1
ATOM 1971 C CA . GLU A 1 250 ? 6.196 -38.736 -27.287 1.00 87.38 250 GLU A CA 1
ATOM 1972 C C . GLU A 1 250 ? 5.524 -39.462 -28.464 1.00 87.38 250 GLU A C 1
ATOM 1974 O O . GLU A 1 250 ? 6.178 -39.805 -29.449 1.00 87.38 250 GLU A O 1
ATOM 1979 N N . LEU A 1 251 ? 4.196 -39.622 -28.426 1.00 85.62 251 LEU A N 1
ATOM 1980 C CA . LEU A 1 251 ? 3.433 -40.175 -29.547 1.00 85.62 251 LEU A CA 1
ATOM 1981 C C . LEU A 1 251 ? 3.543 -39.307 -30.805 1.00 85.62 251 LEU A C 1
ATOM 1983 O O . LEU A 1 251 ? 3.743 -39.847 -31.893 1.00 85.62 251 LEU A O 1
ATOM 1987 N N . GLU A 1 252 ? 3.454 -37.982 -30.670 1.00 85.69 252 GLU A N 1
ATOM 1988 C CA . GLU A 1 252 ? 3.663 -37.067 -31.795 1.00 85.69 252 GLU A CA 1
ATOM 1989 C C . GLU A 1 252 ? 5.088 -37.151 -32.358 1.00 85.69 252 GLU A C 1
ATOM 1991 O O . GLU A 1 252 ? 5.272 -37.052 -33.571 1.00 85.69 252 GLU A O 1
ATOM 1996 N N . GLU A 1 253 ? 6.103 -37.331 -31.512 1.00 84.88 253 GLU A N 1
ATOM 1997 C CA . GLU A 1 253 ? 7.497 -37.474 -31.940 1.00 84.88 253 GLU A CA 1
ATOM 1998 C C . GLU A 1 253 ? 7.724 -38.790 -32.697 1.00 84.88 253 GLU A C 1
ATOM 2000 O O . GLU A 1 253 ? 8.300 -38.786 -33.787 1.00 84.88 253 GLU A O 1
ATOM 2005 N N . ILE A 1 254 ? 7.179 -39.901 -32.191 1.00 84.12 254 ILE A N 1
ATOM 2006 C CA . ILE A 1 254 ? 7.217 -41.204 -32.867 1.00 84.12 254 ILE A CA 1
ATOM 2007 C C . ILE A 1 254 ? 6.456 -41.151 -34.198 1.00 84.12 254 ILE A C 1
ATOM 2009 O O . ILE A 1 254 ? 6.898 -41.732 -35.190 1.00 84.12 254 ILE A O 1
ATOM 2013 N N . GLU A 1 255 ? 5.313 -40.466 -34.255 1.00 78.94 255 GLU A N 1
ATOM 2014 C CA . GLU A 1 255 ? 4.545 -40.317 -35.493 1.00 78.94 255 GLU A CA 1
ATOM 2015 C C . GLU A 1 255 ? 5.277 -39.446 -36.523 1.00 78.94 255 GLU A C 1
ATOM 2017 O O . GLU A 1 255 ? 5.289 -39.785 -37.708 1.00 78.94 255 GLU A O 1
ATOM 2022 N N . ARG A 1 256 ? 5.947 -38.371 -36.089 1.00 78.38 256 ARG A N 1
ATOM 2023 C CA . ARG A 1 256 ? 6.816 -37.564 -36.962 1.00 78.38 256 ARG A CA 1
ATOM 2024 C C . ARG A 1 256 ? 8.000 -38.377 -37.485 1.00 78.38 256 ARG A C 1
ATOM 2026 O O . ARG A 1 256 ? 8.269 -38.313 -38.679 1.00 78.38 256 ARG A O 1
ATOM 2033 N N . ALA A 1 257 ? 8.643 -39.183 -36.640 1.00 73.31 257 ALA A N 1
ATOM 2034 C CA . ALA A 1 257 ? 9.757 -40.048 -37.032 1.00 73.31 257 ALA A CA 1
ATOM 2035 C C . ALA A 1 257 ? 9.343 -41.182 -37.990 1.00 73.31 257 ALA A C 1
ATOM 2037 O O . ALA A 1 257 ? 10.153 -41.643 -38.784 1.00 73.31 257 ALA A O 1
ATOM 2038 N N . LYS A 1 258 ? 8.081 -41.630 -37.949 1.00 71.06 258 LYS A N 1
ATOM 2039 C CA . LYS A 1 258 ? 7.529 -42.623 -38.894 1.00 71.06 258 LYS A CA 1
ATOM 2040 C C . LYS A 1 258 ? 7.102 -42.032 -40.241 1.00 71.06 258 LYS A C 1
ATOM 2042 O O . LYS A 1 258 ? 6.832 -42.793 -41.167 1.00 71.06 258 LYS A O 1
ATOM 2047 N N . ARG A 1 259 ? 6.969 -40.705 -40.338 1.00 60.91 259 ARG A N 1
ATOM 2048 C CA . ARG A 1 259 ? 6.586 -39.984 -41.565 1.00 60.91 259 ARG A CA 1
ATOM 2049 C C . ARG A 1 259 ? 7.788 -39.388 -42.316 1.00 60.91 259 ARG A C 1
ATOM 2051 O O . ARG A 1 259 ? 7.570 -38.804 -43.376 1.00 60.91 259 ARG A O 1
ATOM 2058 N N . SER A 1 260 ? 9.008 -39.521 -41.785 1.00 52.06 260 SER A N 1
ATOM 2059 C CA . SER A 1 260 ? 10.276 -39.238 -42.482 1.00 52.06 260 SER A CA 1
ATOM 2060 C C . SER A 1 260 ? 10.876 -40.512 -43.055 1.00 52.06 260 SER A C 1
ATOM 2062 O O . SER A 1 260 ? 11.380 -40.458 -44.194 1.00 52.06 260 SER A O 1
#